Protein AF-A0A5C7LM96-F1 (afdb_monomer)

Sequence (183 aa):
MAFTEHAETLAGKILMQEVAIFDGQKEEYADLAVFLGALRSLYMIHQTHHWQSQGKEFYGDHLLFQRLYEAIVPEIDAVAEKLIGLGGIATTNYFAQVHHMEAFQKAVTGKDQPIIEVSLLAEATLMAMARLILLRLSELNTGAVTFGGLRSLLTPGLENMIQGILDLHESHLYLLGQRLASH

Nearest PDB structures (foldseek):
  8ff9-assembly1_B  TM=7.890E-01  e=2.075E-04  Pseudomonas aeruginosa PAO1
  2c41-assembly1_C  TM=7.392E-01  e=3.409E-03  Thermosynechococcus vestitus BP-1
  2clb-assembly1_A  TM=7.257E-01  e=1.101E-01  Saccharolobus solfataricus P2
  8apy-assembly1_A  TM=2.636E-01  e=2.302E+00  Gallus gallus

Secondary structure (DSSP, 8-state):
-HHHHHHHHHHHHHHHHHHGGGTTTT-TTHHHHHHHHHHHHHHHHHHHHHHH--STTHHHHHHHHHHHHHHHHHHHHHHHHHHHHTT-TGGG-HHHHHHHHHHHHHHH--TT--HHHHHHHHHHHHHHHHHHHHHHHHHHHHS---S-SGGGGTHHHHHHHHHHHHHHHHHHHHHHHHHHHT-

Structure (mmCIF, N/CA/C/O backbone):
data_AF-A0A5C7LM96-F1
#
_entry.id   AF-A0A5C7LM96-F1
#
loop_
_atom_site.group_PDB
_atom_site.id
_atom_site.type_symbol
_atom_site.label_atom_id
_atom_site.label_alt_id
_atom_site.label_comp_id
_atom_site.label_asym_id
_atom_site.label_entity_id
_atom_site.label_seq_id
_atom_site.pdbx_PDB_ins_code
_atom_site.Cartn_x
_atom_site.Cartn_y
_atom_site.Cartn_z
_atom_site.occupancy
_atom_site.B_iso_or_equiv
_atom_site.auth_seq_id
_atom_site.auth_comp_id
_atom_site.auth_asym_id
_atom_site.auth_atom_id
_atom_site.pdbx_PDB_model_num
ATOM 1 N N . MET A 1 1 ? -8.698 16.940 2.794 1.00 59.59 1 MET A N 1
ATOM 2 C CA . MET A 1 1 ? -7.628 17.683 2.101 1.00 59.59 1 MET A CA 1
ATOM 3 C C . MET A 1 1 ? -6.282 17.376 2.751 1.00 59.59 1 MET A C 1
ATOM 5 O O . MET A 1 1 ? -5.546 16.615 2.152 1.00 59.59 1 MET A O 1
ATOM 9 N N . ALA A 1 2 ? -6.040 17.749 4.018 1.00 84.38 2 ALA A N 1
ATOM 10 C CA . ALA A 1 2 ? -4.760 17.474 4.698 1.00 84.38 2 ALA A CA 1
ATOM 11 C C . ALA A 1 2 ? -4.337 15.984 4.777 1.00 84.38 2 ALA A C 1
ATOM 13 O O . ALA A 1 2 ? -3.168 15.675 4.581 1.00 84.38 2 ALA A O 1
ATOM 14 N N . PHE A 1 3 ? -5.265 15.049 5.038 1.00 90.00 3 PHE A N 1
ATOM 15 C CA . PHE A 1 3 ? -4.933 13.613 5.112 1.00 90.00 3 PHE A CA 1
ATOM 16 C C . PHE A 1 3 ? -4.516 13.028 3.753 1.00 90.00 3 PHE A C 1
ATOM 18 O O . PHE A 1 3 ? -3.496 12.355 3.651 1.00 90.00 3 PHE A O 1
ATOM 25 N N . THR A 1 4 ? -5.284 13.316 2.700 1.00 89.75 4 THR A N 1
ATOM 26 C CA . THR A 1 4 ? -4.998 12.835 1.340 1.00 89.75 4 THR A CA 1
ATOM 27 C C . THR A 1 4 ? -3.677 13.398 0.820 1.00 89.75 4 THR A C 1
ATOM 29 O O . THR A 1 4 ? -2.845 12.633 0.349 1.00 89.75 4 THR A O 1
ATOM 32 N N . GLU A 1 5 ? -3.434 14.701 1.002 1.00 94.25 5 GLU A N 1
ATOM 33 C CA . GLU A 1 5 ? -2.160 15.338 0.636 1.00 94.25 5 GLU A CA 1
ATOM 34 C C . GLU A 1 5 ? -0.973 14.717 1.386 1.00 94.25 5 GLU A C 1
ATOM 36 O O . GLU A 1 5 ? 0.109 14.540 0.821 1.00 94.25 5 GLU A O 1
ATOM 41 N N . HIS A 1 6 ? -1.164 14.347 2.658 1.00 95.94 6 HIS A N 1
ATOM 42 C CA . HIS A 1 6 ? -0.136 13.658 3.430 1.00 95.94 6 HIS A CA 1
ATOM 43 C C . HIS A 1 6 ? 0.184 12.277 2.843 1.00 95.94 6 HIS A C 1
ATOM 45 O O . HIS A 1 6 ? 1.355 11.974 2.614 1.00 95.94 6 HIS A O 1
ATOM 51 N N . ALA A 1 7 ? -0.840 11.474 2.541 1.00 97.25 7 ALA A N 1
ATOM 52 C CA . ALA A 1 7 ? -0.666 10.155 1.937 1.00 97.25 7 ALA A CA 1
ATOM 53 C C . ALA A 1 7 ? 0.029 10.229 0.564 1.00 97.25 7 ALA A C 1
ATOM 55 O O . ALA A 1 7 ? 0.944 9.448 0.301 1.00 97.25 7 ALA A O 1
ATOM 56 N N . GLU A 1 8 ? -0.347 11.201 -0.273 1.00 96.88 8 GLU A N 1
ATOM 57 C CA . GLU A 1 8 ? 0.277 11.464 -1.577 1.00 96.88 8 GLU A CA 1
ATOM 58 C C . GLU A 1 8 ? 1.740 11.899 -1.441 1.00 96.88 8 GLU A C 1
ATOM 60 O O . GLU A 1 8 ? 2.612 11.412 -2.165 1.00 96.88 8 GLU A O 1
ATOM 65 N N . THR A 1 9 ? 2.039 12.754 -0.460 1.00 97.62 9 THR A N 1
ATOM 66 C CA . THR A 1 9 ? 3.412 13.180 -0.165 1.00 97.62 9 THR A CA 1
ATOM 67 C C . THR A 1 9 ? 4.283 12.002 0.271 1.00 97.62 9 THR A C 1
ATOM 69 O O . THR A 1 9 ? 5.421 11.869 -0.189 1.00 97.62 9 THR A O 1
ATOM 72 N N . LEU A 1 10 ? 3.765 11.129 1.144 1.00 97.94 10 LEU A N 1
ATOM 73 C CA . LEU A 1 10 ? 4.473 9.917 1.561 1.00 97.94 10 LEU A CA 1
ATOM 74 C C . LEU A 1 10 ? 4.723 8.985 0.374 1.00 97.94 10 LEU A C 1
ATOM 76 O O . LEU A 1 10 ? 5.856 8.548 0.191 1.00 97.94 10 LEU A O 1
ATOM 80 N N . ALA A 1 11 ? 3.708 8.736 -0.455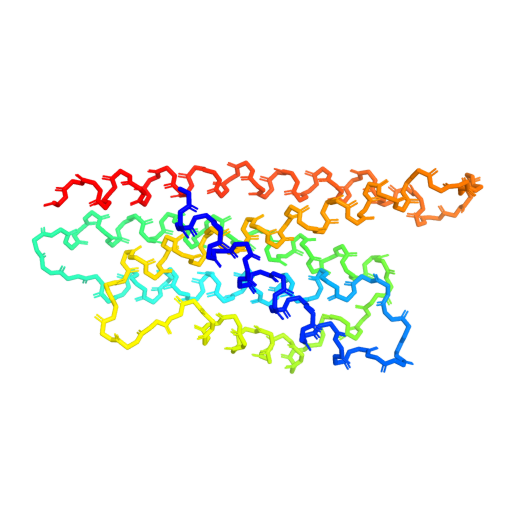 1.00 98.25 11 ALA A N 1
ATOM 81 C CA . ALA A 1 11 ? 3.819 7.884 -1.634 1.00 98.25 11 ALA A CA 1
ATOM 82 C C . ALA A 1 11 ? 4.921 8.363 -2.588 1.00 98.25 11 ALA A C 1
ATOM 84 O O . ALA A 1 11 ? 5.805 7.586 -2.954 1.00 98.25 11 ALA A O 1
ATOM 85 N N . GLY A 1 12 ? 4.917 9.655 -2.934 1.00 97.38 12 GLY A N 1
ATOM 86 C CA . GLY A 1 12 ? 5.945 10.244 -3.791 1.00 97.38 12 GLY A CA 1
ATOM 87 C C . GLY A 1 12 ? 7.345 10.139 -3.184 1.00 97.38 12 GLY A C 1
ATOM 88 O O . GLY A 1 12 ? 8.297 9.785 -3.879 1.00 97.38 12 GLY A O 1
ATOM 89 N N . LYS A 1 13 ? 7.478 10.380 -1.873 1.00 97.50 13 LYS A N 1
ATOM 90 C CA . LYS A 1 13 ? 8.760 10.265 -1.169 1.00 97.50 13 LYS A CA 1
ATOM 91 C C . LYS A 1 13 ? 9.287 8.827 -1.158 1.00 97.50 13 LYS A C 1
ATOM 93 O O . LYS A 1 13 ? 10.464 8.635 -1.451 1.00 97.50 13 LYS A O 1
ATOM 98 N N . ILE A 1 14 ? 8.440 7.846 -0.836 1.00 98.12 14 ILE A N 1
ATOM 99 C CA . ILE A 1 14 ? 8.809 6.423 -0.816 1.00 98.12 14 ILE A CA 1
ATOM 100 C C . ILE A 1 14 ? 9.270 5.998 -2.209 1.00 98.12 14 ILE A C 1
ATOM 102 O O . ILE A 1 14 ? 10.378 5.494 -2.348 1.00 98.12 14 ILE A O 1
ATOM 106 N N . LEU A 1 15 ? 8.468 6.264 -3.247 1.00 96.88 15 LEU A N 1
ATOM 107 C CA . LEU A 1 15 ? 8.822 5.908 -4.622 1.00 96.88 15 LEU A CA 1
ATOM 108 C C . LEU A 1 15 ? 10.149 6.547 -5.044 1.00 96.88 15 LEU A C 1
ATOM 110 O O . LEU A 1 15 ? 11.021 5.849 -5.547 1.00 96.88 15 LEU A O 1
ATOM 114 N N . MET A 1 16 ? 10.342 7.842 -4.787 1.00 94.44 16 MET A N 1
ATOM 115 C CA . MET A 1 16 ? 11.581 8.538 -5.144 1.00 94.44 16 MET A CA 1
ATOM 116 C C . MET A 1 16 ? 12.817 7.936 -4.457 1.00 94.44 16 MET A C 1
ATOM 118 O O . MET A 1 16 ? 13.861 7.801 -5.088 1.00 94.44 16 MET A O 1
ATOM 122 N N . GLN A 1 17 ? 12.720 7.600 -3.168 1.00 94.94 17 GLN A N 1
ATOM 123 C CA . GLN A 1 17 ? 13.850 7.083 -2.391 1.00 94.94 17 GLN A CA 1
ATOM 124 C C . GLN A 1 17 ? 14.171 5.627 -2.733 1.00 94.94 17 GLN A C 1
ATOM 126 O O . GLN A 1 17 ? 15.335 5.272 -2.895 1.00 94.94 17 GLN A O 1
ATOM 131 N N . GLU A 1 18 ? 13.143 4.796 -2.861 1.00 95.31 18 GLU A N 1
ATOM 132 C CA . GLU A 1 18 ? 13.302 3.351 -2.989 1.00 95.31 18 GLU A CA 1
ATOM 133 C C . GLU A 1 18 ? 13.593 2.913 -4.429 1.00 95.31 18 GLU A C 1
ATOM 135 O O . GLU A 1 18 ? 14.325 1.946 -4.635 1.00 95.31 18 GLU A O 1
ATOM 140 N N . VAL A 1 19 ? 13.098 3.646 -5.436 1.00 92.12 19 VAL A N 1
ATOM 141 C CA . VAL A 1 19 ? 13.454 3.395 -6.845 1.00 92.12 19 VAL A CA 1
ATOM 142 C C . VAL A 1 19 ? 14.951 3.606 -7.080 1.00 92.12 19 VAL A C 1
ATOM 144 O O . VAL A 1 19 ? 15.555 2.848 -7.839 1.00 92.12 19 VAL A O 1
ATOM 147 N N . ALA A 1 20 ? 15.569 4.567 -6.384 1.00 90.62 20 ALA A N 1
ATOM 148 C CA . ALA A 1 20 ? 16.988 4.896 -6.536 1.00 90.62 20 ALA A CA 1
ATOM 149 C C . ALA A 1 20 ? 17.937 3.731 -6.182 1.00 90.62 20 ALA A C 1
ATOM 151 O O . ALA A 1 20 ? 19.095 3.715 -6.589 1.00 90.62 20 ALA A O 1
ATOM 152 N N . ILE A 1 21 ? 17.462 2.705 -5.466 1.00 87.75 21 ILE A N 1
ATOM 153 C CA . ILE A 1 21 ? 18.240 1.488 -5.168 1.00 87.75 21 ILE A CA 1
ATOM 154 C C . ILE A 1 21 ? 18.569 0.705 -6.450 1.00 87.75 21 ILE A C 1
ATOM 156 O O . ILE A 1 21 ? 19.582 0.003 -6.523 1.00 87.75 21 ILE A O 1
ATOM 160 N N . PHE A 1 22 ? 17.740 0.855 -7.484 1.00 87.06 22 PHE A N 1
ATOM 161 C CA . PHE A 1 22 ? 17.950 0.255 -8.797 1.00 87.06 22 PHE A CA 1
ATOM 162 C C . PHE A 1 22 ? 18.734 1.166 -9.760 1.00 87.06 22 PHE A C 1
ATOM 164 O O . PHE A 1 22 ? 18.891 0.821 -10.937 1.00 87.06 22 PHE A O 1
ATOM 171 N N . ASP A 1 23 ? 19.267 2.302 -9.293 1.00 85.88 23 ASP A N 1
ATOM 172 C CA . ASP A 1 23 ? 20.048 3.213 -10.130 1.00 85.88 23 ASP A CA 1
ATOM 173 C C . ASP A 1 23 ? 21.241 2.492 -10.775 1.00 85.88 23 ASP A C 1
ATOM 175 O O . ASP A 1 23 ? 21.995 1.747 -10.147 1.00 85.88 23 ASP A O 1
ATOM 179 N N . GLY A 1 24 ? 21.397 2.691 -12.085 1.00 81.19 24 GLY A N 1
ATOM 180 C CA . GLY A 1 24 ? 22.421 2.018 -12.888 1.00 81.19 24 GLY A CA 1
ATOM 181 C C . GLY A 1 24 ? 22.087 0.580 -13.312 1.00 81.19 24 GLY A C 1
ATOM 182 O O . GLY A 1 24 ? 22.784 0.051 -14.177 1.00 81.19 24 GLY A O 1
ATOM 183 N N . GLN A 1 25 ? 21.008 -0.030 -12.801 1.00 80.00 25 GLN A N 1
ATOM 184 C CA . GLN A 1 25 ? 20.584 -1.397 -13.155 1.00 80.00 25 GLN A CA 1
ATOM 185 C C . GLN A 1 25 ? 19.646 -1.453 -14.378 1.00 80.00 25 GLN A C 1
ATOM 187 O O . GLN A 1 25 ? 19.372 -2.530 -14.894 1.00 80.00 25 GLN A O 1
ATOM 192 N N . LYS A 1 26 ? 19.213 -0.291 -14.900 1.00 78.81 26 LYS A N 1
ATOM 193 C CA . LYS A 1 26 ? 18.283 -0.148 -16.045 1.00 78.81 26 LYS A CA 1
ATOM 194 C C . LYS A 1 26 ? 16.934 -0.864 -15.843 1.00 78.81 26 LYS A C 1
ATOM 196 O O . LYS A 1 26 ? 16.318 -1.304 -16.812 1.00 78.81 26 LYS A O 1
ATOM 201 N N . GLU A 1 27 ? 16.467 -0.940 -14.599 1.00 83.56 27 GLU A N 1
ATOM 202 C CA . GLU A 1 27 ? 15.174 -1.531 -14.241 1.00 83.56 27 GLU A CA 1
ATOM 203 C C . GLU A 1 27 ? 14.039 -0.525 -14.477 1.00 83.56 27 GLU A C 1
ATOM 205 O O . GLU A 1 27 ? 13.804 0.387 -13.689 1.00 83.56 27 GLU A O 1
ATOM 210 N N . GLU A 1 28 ? 13.319 -0.676 -15.585 1.00 83.94 28 GLU A N 1
ATOM 211 C CA . GLU A 1 28 ? 12.294 0.289 -16.008 1.00 83.94 28 GLU A CA 1
ATOM 212 C C . GLU A 1 28 ? 11.015 0.279 -15.156 1.00 83.94 28 GLU A C 1
ATOM 214 O O . GLU A 1 28 ? 10.286 1.270 -15.097 1.00 83.94 28 GLU A O 1
ATOM 219 N N . TYR A 1 29 ? 10.743 -0.844 -14.498 1.00 89.50 29 TYR A N 1
ATOM 220 C CA . TYR A 1 29 ? 9.570 -1.051 -13.647 1.00 89.50 29 TYR A CA 1
ATOM 221 C C . TYR A 1 29 ? 9.961 -1.120 -12.164 1.00 89.50 29 TYR A C 1
ATOM 223 O O . TYR A 1 29 ? 9.333 -1.822 -11.373 1.00 89.50 29 TYR A O 1
ATOM 231 N N . ALA A 1 30 ? 11.031 -0.417 -11.784 1.00 92.62 30 ALA A N 1
ATOM 232 C CA . ALA A 1 30 ? 11.503 -0.345 -10.403 1.00 92.62 30 ALA A CA 1
ATOM 233 C C . ALA A 1 30 ? 10.430 0.195 -9.438 1.00 92.62 30 ALA A C 1
ATOM 235 O O . ALA A 1 30 ? 10.340 -0.250 -8.300 1.00 92.62 30 ALA A O 1
ATOM 236 N N . ASP A 1 31 ? 9.560 1.094 -9.894 1.00 94.69 31 ASP A N 1
ATOM 237 C CA . ASP A 1 31 ? 8.422 1.608 -9.125 1.00 94.69 31 ASP A CA 1
ATOM 238 C C . ASP A 1 31 ? 7.416 0.511 -8.732 1.00 94.69 31 ASP A C 1
ATOM 240 O O . ASP A 1 31 ? 6.923 0.498 -7.603 1.00 94.69 31 ASP A O 1
ATOM 244 N N . LEU A 1 32 ? 7.172 -0.463 -9.615 1.00 95.31 32 LEU A N 1
ATOM 245 C CA . LEU A 1 32 ? 6.376 -1.651 -9.297 1.00 95.31 32 LEU A CA 1
ATOM 246 C C . LEU A 1 32 ? 7.069 -2.566 -8.281 1.00 95.31 32 LEU A C 1
ATOM 248 O O . LEU A 1 32 ? 6.384 -3.213 -7.492 1.00 95.31 32 LEU A O 1
ATOM 252 N N . ALA A 1 33 ? 8.404 -2.608 -8.256 1.00 96.06 33 ALA A N 1
ATOM 253 C CA . ALA A 1 33 ? 9.164 -3.349 -7.244 1.00 96.06 33 ALA A CA 1
ATOM 254 C C . ALA A 1 33 ? 8.937 -2.767 -5.839 1.00 96.06 33 ALA A C 1
ATOM 256 O O . ALA A 1 33 ? 8.675 -3.495 -4.878 1.00 96.06 33 ALA A O 1
ATOM 257 N N . VAL A 1 34 ? 8.968 -1.435 -5.741 1.00 97.81 34 VAL A N 1
ATOM 258 C CA . VAL A 1 34 ? 8.665 -0.707 -4.503 1.00 97.81 34 VAL A CA 1
ATOM 259 C C . VAL A 1 34 ? 7.206 -0.926 -4.099 1.00 97.81 34 VAL A C 1
ATOM 261 O O . VAL A 1 34 ? 6.922 -1.226 -2.939 1.00 97.81 34 VAL A O 1
ATOM 264 N N . PHE A 1 35 ? 6.279 -0.848 -5.057 1.00 98.44 35 PHE A N 1
ATOM 265 C CA . PHE A 1 35 ? 4.857 -1.117 -4.831 1.00 98.44 35 PHE A CA 1
ATOM 266 C C . PHE A 1 35 ? 4.593 -2.546 -4.335 1.00 98.44 35 PHE A C 1
ATOM 268 O O . PHE A 1 35 ? 3.808 -2.747 -3.412 1.00 98.44 35 PHE A O 1
ATOM 275 N N . LEU A 1 36 ? 5.304 -3.538 -4.872 1.00 98.31 36 LEU A N 1
ATOM 276 C CA . LEU A 1 36 ? 5.249 -4.920 -4.402 1.00 98.31 36 LEU A CA 1
ATOM 277 C C . LEU A 1 36 ? 5.696 -5.051 -2.934 1.00 98.31 36 LEU A C 1
ATOM 279 O O . LEU A 1 36 ? 5.099 -5.807 -2.163 1.00 98.31 36 LEU A O 1
ATOM 283 N N . GLY A 1 37 ? 6.737 -4.315 -2.535 1.00 98.38 37 GLY A N 1
ATOM 284 C CA . GLY A 1 37 ? 7.156 -4.214 -1.135 1.00 98.38 37 GLY A CA 1
ATOM 285 C C . GLY A 1 37 ? 6.087 -3.568 -0.250 1.00 98.38 37 GLY A C 1
ATOM 286 O O . GLY A 1 37 ? 5.797 -4.073 0.835 1.00 98.38 37 GLY A O 1
ATOM 287 N N . ALA A 1 38 ? 5.443 -2.505 -0.736 1.00 98.75 38 ALA A N 1
ATOM 288 C CA . ALA A 1 38 ? 4.341 -1.841 -0.044 1.00 98.75 38 ALA A CA 1
ATOM 289 C C . ALA A 1 38 ? 3.124 -2.766 0.151 1.00 98.75 38 ALA A C 1
ATOM 291 O O . ALA A 1 38 ? 2.613 -2.846 1.265 1.00 98.75 38 ALA A O 1
ATOM 292 N N . LEU A 1 39 ? 2.718 -3.540 -0.865 1.00 98.69 39 LEU A N 1
ATOM 293 C CA . LEU A 1 39 ? 1.648 -4.546 -0.752 1.00 98.69 39 LEU A CA 1
ATOM 294 C C . LEU A 1 39 ? 1.968 -5.613 0.307 1.00 98.69 39 LEU A C 1
ATOM 296 O O . LEU A 1 39 ? 1.144 -5.901 1.176 1.00 98.69 39 LEU A O 1
ATOM 300 N N . ARG A 1 40 ? 3.190 -6.167 0.289 1.00 98.62 40 ARG A N 1
ATOM 301 C CA . ARG A 1 40 ? 3.639 -7.129 1.316 1.00 98.62 40 ARG A CA 1
ATOM 302 C C . ARG A 1 40 ? 3.617 -6.526 2.715 1.00 98.62 40 ARG A C 1
ATOM 304 O O . ARG A 1 40 ? 3.225 -7.192 3.674 1.00 98.62 40 ARG A O 1
ATOM 311 N N . SER A 1 41 ? 4.034 -5.270 2.834 1.00 98.69 41 SER A N 1
ATOM 312 C CA . SER A 1 41 ? 3.953 -4.545 4.093 1.00 98.69 41 SER A CA 1
ATOM 313 C C . SER A 1 41 ? 2.506 -4.353 4.541 1.00 98.69 41 SER A C 1
ATOM 315 O O . SER A 1 41 ? 2.215 -4.563 5.714 1.00 98.69 41 SER A O 1
ATOM 317 N N . LEU A 1 42 ? 1.602 -3.968 3.642 1.00 98.75 42 LEU A N 1
ATOM 318 C CA . LEU A 1 42 ? 0.199 -3.727 3.964 1.00 98.75 42 LEU A CA 1
ATOM 319 C C . LEU A 1 42 ? -0.488 -5.002 4.473 1.00 98.75 42 LEU A C 1
ATOM 321 O O . LEU A 1 42 ? -1.135 -4.971 5.521 1.00 98.75 42 LEU A O 1
ATOM 325 N N . TYR A 1 43 ? -0.238 -6.139 3.814 1.00 98.81 43 TYR A N 1
ATOM 326 C CA . TYR A 1 43 ? -0.627 -7.461 4.314 1.00 98.81 43 TYR A CA 1
ATOM 327 C C . TYR A 1 43 ? -0.141 -7.681 5.755 1.00 98.81 43 TYR A C 1
ATOM 329 O O . TYR A 1 43 ? -0.931 -8.018 6.639 1.00 98.81 43 TYR A O 1
ATOM 337 N N . MET A 1 44 ? 1.151 -7.44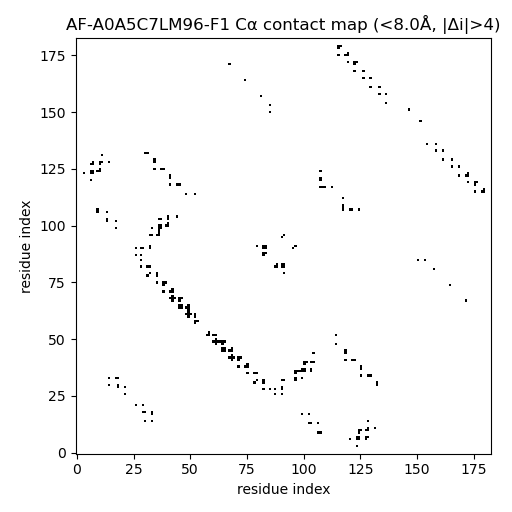7 6.015 1.00 98.62 44 MET A N 1
ATOM 338 C CA . MET A 1 44 ? 1.745 -7.659 7.338 1.00 98.62 44 MET A CA 1
ATOM 339 C C . MET A 1 44 ? 1.150 -6.719 8.397 1.00 98.62 44 MET A C 1
ATOM 341 O O . MET A 1 44 ? 0.897 -7.155 9.521 1.00 98.62 44 MET A O 1
ATOM 345 N N . ILE A 1 45 ? 0.899 -5.454 8.048 1.00 98.69 45 ILE A N 1
ATOM 346 C CA . ILE A 1 45 ? 0.273 -4.456 8.925 1.00 98.69 45 ILE A CA 1
ATOM 347 C C . ILE A 1 45 ? -1.123 -4.928 9.334 1.00 98.69 45 ILE A C 1
ATOM 349 O O . ILE A 1 45 ? -1.407 -5.036 10.526 1.00 98.69 45 ILE A O 1
ATOM 353 N N . HIS A 1 46 ? -1.983 -5.270 8.372 1.00 98.75 46 HIS A N 1
ATOM 354 C CA . HIS A 1 46 ? -3.344 -5.713 8.669 1.00 98.75 46 HIS A CA 1
ATOM 355 C C . HIS A 1 46 ? -3.370 -7.040 9.429 1.00 98.75 46 HIS A C 1
ATOM 357 O O . HIS A 1 46 ? -4.095 -7.158 10.413 1.00 98.75 46 HIS A O 1
ATOM 363 N N . GLN A 1 47 ? -2.532 -8.014 9.067 1.00 98.81 47 GLN A N 1
ATOM 364 C CA . GLN A 1 47 ? -2.417 -9.260 9.828 1.00 98.81 47 GLN A CA 1
ATOM 365 C C . GLN A 1 47 ? -1.975 -9.007 11.278 1.00 98.81 47 GLN A C 1
ATOM 367 O O . GLN A 1 47 ? -2.508 -9.601 12.216 1.00 98.81 47 GLN A O 1
ATOM 372 N N . THR A 1 48 ? -1.043 -8.080 11.480 1.00 98.31 48 THR A N 1
ATOM 373 C CA . THR A 1 48 ? -0.591 -7.711 12.823 1.00 98.31 48 THR A CA 1
ATOM 374 C C . THR A 1 48 ? -1.698 -7.013 13.611 1.00 98.31 48 THR A C 1
ATOM 376 O O . THR A 1 48 ? -1.917 -7.332 14.777 1.00 98.31 48 THR A O 1
ATOM 379 N N . HIS A 1 49 ? -2.454 -6.112 12.986 1.00 98.25 49 HIS A N 1
ATOM 380 C CA . HIS A 1 49 ? -3.585 -5.441 13.629 1.00 98.25 49 HIS A CA 1
ATOM 381 C C . HIS A 1 49 ? -4.748 -6.388 13.935 1.00 98.25 49 HIS A C 1
ATOM 383 O O . HIS A 1 49 ? -5.408 -6.230 14.959 1.00 98.25 49 HIS A O 1
ATOM 389 N N . HIS A 1 50 ? -4.954 -7.420 13.118 1.00 98.56 50 HIS A N 1
ATOM 390 C CA . HIS A 1 50 ? -5.863 -8.518 13.433 1.00 98.56 50 HIS A CA 1
ATOM 391 C C . HIS A 1 50 ? -5.478 -9.184 14.765 1.00 98.56 50 HIS A C 1
ATOM 393 O O . HIS A 1 50 ? -6.335 -9.346 15.638 1.00 98.56 50 HIS A O 1
ATOM 399 N N . TRP A 1 51 ? -4.191 -9.480 14.980 1.00 98.56 51 TRP A N 1
ATOM 400 C CA . TRP A 1 51 ? -3.705 -10.040 16.248 1.00 98.56 51 TRP A CA 1
ATOM 401 C C . TRP A 1 51 ? -3.738 -9.051 17.419 1.00 98.56 51 TRP A C 1
ATOM 403 O O . TRP A 1 51 ? -3.964 -9.462 18.553 1.00 98.56 51 TRP A O 1
ATOM 413 N N . GLN A 1 52 ? -3.485 -7.768 17.161 1.00 97.12 52 GLN A N 1
ATOM 414 C CA . GLN A 1 52 ? -3.344 -6.734 18.195 1.00 97.12 52 GLN A CA 1
ATOM 415 C C . GLN A 1 52 ? -4.650 -6.006 18.539 1.00 97.12 52 GLN A C 1
ATOM 417 O O . GLN A 1 52 ? -4.678 -5.210 19.481 1.00 97.12 52 GLN A O 1
ATOM 422 N N . SER A 1 53 ? -5.725 -6.254 17.789 1.00 96.38 53 SER A N 1
ATOM 423 C CA . SER A 1 53 ? -7.058 -5.742 18.101 1.00 96.38 53 SER A CA 1
ATOM 424 C C . SER A 1 53 ? -7.464 -6.116 19.534 1.00 96.38 53 SER A C 1
ATOM 426 O O . SER A 1 53 ? -7.199 -7.216 20.018 1.00 96.38 53 SER A O 1
ATOM 428 N N . GLN A 1 54 ? -8.080 -5.174 20.249 1.00 94.44 54 GLN A N 1
ATOM 429 C CA . GLN A 1 54 ? -8.428 -5.325 21.664 1.00 94.44 54 GLN A CA 1
ATOM 430 C C . GLN A 1 54 ? -9.530 -4.337 22.073 1.00 94.44 54 GLN A C 1
ATOM 432 O O . GLN A 1 54 ? -9.894 -3.434 21.323 1.00 94.44 54 GLN A O 1
ATOM 437 N N . GLY A 1 55 ? -10.042 -4.474 23.298 1.00 93.81 55 GLY A N 1
ATOM 438 C CA . GLY A 1 55 ? -11.067 -3.581 23.844 1.00 93.81 55 GLY A CA 1
ATOM 439 C C . GLY A 1 55 ? -12.488 -3.937 23.396 1.00 93.81 55 GLY A C 1
ATOM 440 O O . GLY A 1 55 ? -12.761 -5.068 23.001 1.00 93.81 55 GLY A O 1
ATOM 441 N N . LYS A 1 56 ? -13.413 -2.973 23.505 1.00 93.75 56 LYS A N 1
ATOM 442 C CA . LYS A 1 56 ? -14.854 -3.190 23.253 1.00 93.75 56 LYS A CA 1
ATOM 443 C C . LYS A 1 56 ? -15.161 -3.594 21.810 1.00 93.75 56 LYS A C 1
ATOM 445 O O . LYS A 1 56 ? -16.053 -4.403 21.587 1.00 93.75 56 LYS A O 1
ATOM 450 N N . GLU A 1 57 ? -14.370 -3.088 20.871 1.00 93.06 57 GLU A N 1
ATOM 451 C CA . GLU A 1 57 ? -14.556 -3.303 19.434 1.00 93.06 57 GLU A CA 1
ATOM 452 C C . GLU A 1 57 ? -13.734 -4.483 18.891 1.00 93.06 57 GLU A C 1
ATOM 454 O O . GLU A 1 57 ? -13.732 -4.726 17.686 1.00 93.06 57 GLU A O 1
ATOM 459 N N . PHE A 1 58 ? -13.062 -5.239 19.775 1.00 95.50 58 PHE A N 1
ATOM 460 C CA . PHE A 1 58 ? -12.129 -6.316 19.426 1.00 95.50 58 PHE A CA 1
ATOM 461 C C . PHE A 1 58 ? -12.649 -7.220 18.310 1.00 95.50 58 PHE A C 1
ATOM 463 O O . PHE A 1 58 ? -11.981 -7.376 17.300 1.00 95.50 58 PHE A O 1
ATOM 470 N N . TYR A 1 59 ? -13.833 -7.812 18.476 1.00 97.56 59 TYR A N 1
ATOM 471 C CA . TYR A 1 59 ? -14.314 -8.826 17.538 1.00 97.56 59 TYR A CA 1
ATOM 472 C C . TYR A 1 59 ? -14.557 -8.251 16.135 1.00 97.56 59 TYR A C 1
ATOM 474 O O . TYR A 1 59 ? -14.211 -8.884 15.139 1.00 97.56 59 TYR A O 1
ATOM 482 N N . GLY A 1 60 ? -15.111 -7.037 16.059 1.00 97.44 60 GLY A N 1
ATOM 483 C CA . GLY A 1 60 ? -15.326 -6.345 14.791 1.00 97.44 60 GLY A CA 1
ATOM 484 C C . GLY A 1 60 ? -14.007 -5.985 14.113 1.00 97.44 60 GLY A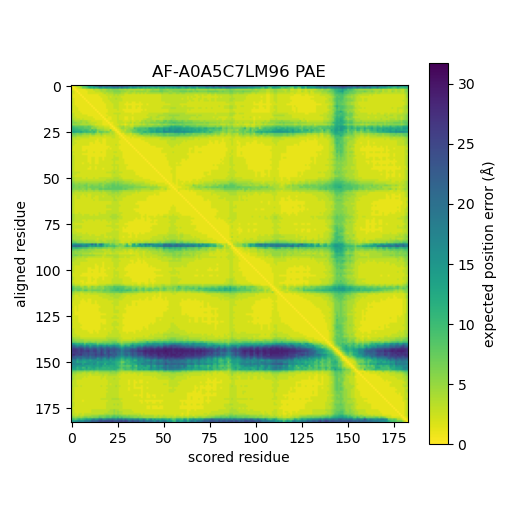 C 1
ATOM 485 O O . GLY A 1 60 ? -13.832 -6.281 12.934 1.00 97.44 60 GLY A O 1
ATOM 486 N N . ASP A 1 61 ? -13.060 -5.425 14.868 1.00 98.00 61 ASP A N 1
ATOM 487 C CA . ASP A 1 61 ? -11.738 -5.046 14.357 1.00 98.00 61 ASP A CA 1
ATOM 488 C C . ASP A 1 61 ? -10.917 -6.265 13.927 1.00 98.00 61 ASP A C 1
ATOM 490 O O . ASP A 1 61 ? -10.307 -6.264 12.860 1.00 98.00 61 ASP A O 1
ATOM 494 N N . HIS A 1 62 ? -10.960 -7.340 14.711 1.00 98.50 62 HIS A N 1
ATOM 495 C CA . HIS A 1 62 ? -10.301 -8.605 14.413 1.00 98.50 62 HIS A CA 1
ATOM 496 C C . HIS A 1 62 ? -10.758 -9.167 13.061 1.00 98.50 62 HIS A C 1
ATOM 498 O O . HIS A 1 62 ? -9.925 -9.509 12.220 1.00 98.50 62 HIS A O 1
ATOM 504 N N . LEU A 1 63 ? -12.072 -9.218 12.819 1.00 98.69 63 LEU A N 1
ATOM 505 C CA . LEU A 1 63 ? -12.626 -9.702 11.552 1.00 98.69 63 LEU A CA 1
ATOM 506 C C . LEU A 1 63 ? -12.426 -8.718 10.398 1.00 98.69 63 LEU A C 1
ATOM 508 O O . LEU A 1 63 ? -12.194 -9.147 9.268 1.00 98.69 63 LEU A O 1
ATOM 512 N N . LEU A 1 64 ? -12.499 -7.411 10.668 1.00 98.62 64 LEU A N 1
ATOM 513 C CA . LEU A 1 64 ? -12.212 -6.384 9.673 1.00 98.62 64 LEU A CA 1
ATOM 514 C C . LEU A 1 64 ? -10.795 -6.570 9.136 1.00 98.62 64 LEU A C 1
ATOM 516 O O . LEU A 1 64 ? -10.630 -6.789 7.942 1.00 98.62 64 LEU A O 1
ATOM 520 N N . PHE A 1 65 ? -9.786 -6.561 10.006 1.00 98.81 65 PHE A N 1
ATOM 521 C CA . PHE A 1 65 ? -8.398 -6.702 9.579 1.00 98.81 65 PHE A CA 1
ATOM 522 C C . PHE A 1 65 ? -8.116 -8.050 8.907 1.00 98.81 65 PHE A C 1
ATOM 524 O O . PHE A 1 65 ? -7.323 -8.081 7.968 1.00 98.81 65 PHE A O 1
ATOM 531 N N . GLN A 1 66 ? -8.799 -9.130 9.318 1.00 98.81 66 GLN A N 1
ATOM 532 C CA . GLN A 1 66 ? -8.735 -10.414 8.613 1.00 98.81 66 GLN A CA 1
ATOM 533 C C . GLN A 1 66 ? -9.176 -10.292 7.159 1.00 98.81 66 GLN A C 1
ATOM 535 O O . GLN A 1 66 ? -8.432 -10.662 6.252 1.00 98.81 66 GLN A O 1
ATOM 540 N N . ARG A 1 67 ? -10.358 -9.711 6.943 1.00 98.69 67 ARG A N 1
ATOM 541 C CA . ARG A 1 67 ? -10.892 -9.484 5.602 1.00 98.69 67 ARG A CA 1
ATOM 542 C C . ARG A 1 67 ? -9.926 -8.674 4.734 1.00 98.69 67 ARG A C 1
ATOM 544 O O . ARG A 1 67 ? -9.782 -8.996 3.561 1.00 98.69 67 ARG A O 1
ATOM 551 N N . LEU A 1 68 ? -9.289 -7.642 5.295 1.00 98.69 68 LEU A N 1
ATOM 552 C CA . LEU A 1 68 ? -8.361 -6.792 4.543 1.00 98.69 68 LEU A CA 1
ATOM 553 C C . LEU A 1 68 ? -7.095 -7.557 4.132 1.00 98.69 68 LEU A C 1
ATOM 555 O O . LEU A 1 68 ? -6.736 -7.544 2.959 1.00 98.69 68 LEU A O 1
ATOM 559 N N . TYR A 1 69 ? -6.419 -8.248 5.063 1.00 98.75 69 TYR A N 1
ATOM 560 C CA . TYR A 1 69 ? -5.149 -8.904 4.723 1.00 98.75 69 TYR A CA 1
ATOM 561 C C . TYR A 1 69 ? -5.339 -10.104 3.790 1.00 98.75 69 TYR A C 1
ATOM 563 O O . TYR A 1 69 ? -4.495 -10.336 2.926 1.00 98.75 69 TYR A O 1
ATOM 571 N N . GLU A 1 70 ? -6.425 -10.871 3.935 1.00 98.69 70 GLU A N 1
ATOM 572 C CA . GLU A 1 70 ? -6.687 -12.033 3.074 1.00 98.69 70 GLU A CA 1
ATOM 573 C C . GLU A 1 70 ? -6.911 -11.617 1.614 1.00 98.69 70 GLU A C 1
ATOM 575 O O . GLU A 1 70 ? -6.501 -12.334 0.701 1.00 98.69 70 GLU A O 1
ATOM 580 N N . ALA A 1 71 ? -7.502 -10.439 1.390 1.00 98.31 71 ALA A N 1
ATOM 581 C CA . ALA A 1 71 ? -7.789 -9.924 0.056 1.00 98.31 71 ALA A CA 1
ATOM 582 C C . ALA A 1 71 ? -6.534 -9.452 -0.710 1.00 98.31 71 ALA A C 1
ATOM 584 O O . ALA A 1 71 ? -6.539 -9.487 -1.936 1.00 98.31 71 ALA A O 1
ATOM 585 N N . ILE A 1 72 ? -5.451 -9.089 -0.009 1.00 97.50 72 ILE A N 1
ATOM 586 C CA . ILE A 1 72 ? -4.199 -8.574 -0.604 1.00 97.50 72 ILE A CA 1
ATOM 587 C C . ILE A 1 72 ? -3.306 -9.700 -1.158 1.00 97.50 72 ILE A C 1
ATOM 589 O O . ILE A 1 72 ? -2.486 -9.487 -2.054 1.00 97.50 72 ILE A O 1
ATOM 593 N N . VAL A 1 73 ? -3.432 -10.927 -0.639 1.00 97.06 73 VAL A N 1
ATOM 594 C CA . VAL A 1 73 ? -2.535 -12.047 -0.992 1.00 97.06 73 VAL A CA 1
ATOM 595 C C . VAL A 1 73 ? -2.463 -12.311 -2.508 1.00 97.06 73 VAL A C 1
ATOM 597 O O . VAL A 1 73 ? -1.345 -12.435 -3.016 1.00 97.06 73 VAL A O 1
ATOM 600 N N . PRO A 1 74 ? -3.583 -12.359 -3.260 1.00 98.25 74 PRO A N 1
ATOM 601 C CA . PRO A 1 74 ? -3.540 -12.550 -4.711 1.00 98.25 74 PRO A CA 1
ATOM 602 C C . PRO A 1 74 ? -2.848 -11.406 -5.469 1.00 98.25 74 PRO A C 1
ATOM 604 O O . PRO A 1 74 ? -2.247 -11.634 -6.516 1.00 98.25 74 PRO A O 1
ATOM 607 N N . GLU A 1 75 ? -2.904 -10.177 -4.953 1.00 98.31 75 GLU A N 1
ATOM 608 C CA . GLU A 1 75 ? -2.322 -8.996 -5.602 1.00 98.31 75 GLU A CA 1
ATOM 609 C C . GLU A 1 75 ? -0.795 -8.999 -5.516 1.00 98.31 75 GLU A C 1
ATOM 611 O O . GLU A 1 75 ? -0.115 -8.642 -6.480 1.00 98.31 75 GLU A O 1
ATOM 616 N N . ILE A 1 76 ? -0.250 -9.458 -4.381 1.00 98.25 76 ILE A N 1
ATOM 617 C CA . ILE A 1 76 ? 1.196 -9.634 -4.187 1.00 98.25 76 ILE A CA 1
ATOM 618 C C . ILE A 1 76 ? 1.765 -10.560 -5.268 1.00 98.25 76 ILE A C 1
ATOM 620 O O . ILE A 1 76 ? 2.815 -10.264 -5.844 1.00 98.25 76 ILE A O 1
ATOM 624 N N . ASP A 1 77 ? 1.084 -11.673 -5.540 1.00 97.56 77 ASP A N 1
ATOM 625 C CA . ASP A 1 77 ? 1.512 -12.640 -6.551 1.00 97.56 77 ASP A CA 1
ATOM 626 C C . ASP A 1 77 ? 1.371 -12.067 -7.967 1.00 97.56 77 ASP A C 1
ATOM 628 O O . ASP A 1 77 ? 2.341 -12.042 -8.725 1.00 97.56 77 ASP A O 1
ATOM 632 N N . ALA A 1 78 ? 0.214 -11.474 -8.284 1.00 96.31 78 ALA A N 1
ATOM 633 C CA . ALA A 1 78 ? -0.043 -10.870 -9.589 1.00 96.31 78 ALA A CA 1
ATOM 634 C C . ALA A 1 78 ? 1.002 -9.801 -9.967 1.00 96.31 78 ALA A C 1
ATOM 636 O O . ALA A 1 78 ? 1.523 -9.804 -11.088 1.00 96.31 78 ALA A O 1
ATOM 637 N N . VAL A 1 79 ? 1.361 -8.910 -9.035 1.00 96.06 79 VAL A N 1
ATOM 638 C CA . VAL A 1 79 ? 2.394 -7.886 -9.267 1.00 96.06 79 VAL A CA 1
ATOM 639 C C . VAL A 1 79 ? 3.774 -8.525 -9.454 1.00 96.06 79 VAL A C 1
ATOM 641 O O . VAL A 1 79 ? 4.517 -8.120 -10.352 1.00 96.06 79 VAL A O 1
ATOM 644 N N . ALA A 1 80 ? 4.124 -9.534 -8.650 1.00 95.44 80 ALA A N 1
ATOM 645 C CA . ALA A 1 80 ? 5.408 -10.222 -8.760 1.00 95.44 80 ALA A CA 1
ATOM 646 C C . ALA A 1 80 ? 5.562 -10.956 -10.104 1.00 95.44 80 ALA A C 1
ATOM 648 O O . ALA A 1 80 ? 6.587 -10.800 -10.772 1.00 95.44 80 ALA A O 1
ATOM 649 N N . GLU A 1 81 ? 4.545 -11.697 -10.546 1.00 93.50 81 GLU A N 1
ATOM 650 C CA . GLU A 1 81 ? 4.571 -12.391 -11.837 1.00 93.50 81 GLU A CA 1
ATOM 651 C C . GLU A 1 81 ? 4.667 -11.412 -13.014 1.00 93.50 81 GLU A C 1
ATOM 653 O O . GLU A 1 81 ? 5.403 -11.662 -13.973 1.00 93.50 81 GLU A O 1
ATOM 658 N N . LYS A 1 82 ? 3.982 -10.259 -12.943 1.00 90.81 82 LYS A N 1
ATOM 659 C CA . LYS A 1 82 ? 4.118 -9.206 -13.962 1.00 90.81 82 LYS A CA 1
ATOM 660 C C . LYS A 1 82 ? 5.522 -8.617 -14.001 1.00 90.81 82 LYS A C 1
ATOM 662 O O . LYS A 1 82 ? 6.051 -8.443 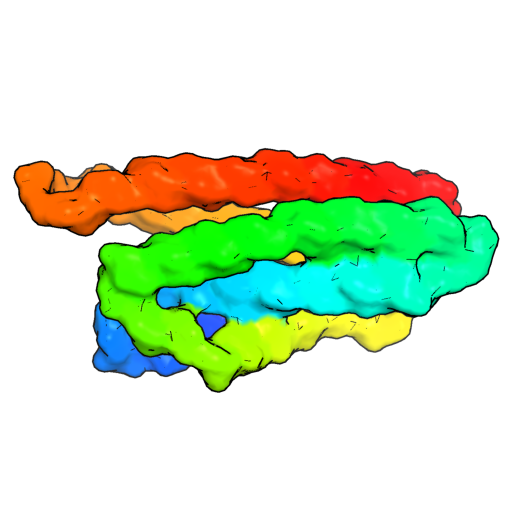-15.096 1.00 90.81 82 LYS A O 1
ATOM 667 N N . LEU A 1 83 ? 6.137 -8.347 -12.850 1.00 90.00 83 LEU A N 1
ATOM 668 C CA . LEU A 1 83 ? 7.521 -7.867 -12.775 1.00 90.00 83 LEU A CA 1
ATOM 669 C C . LEU A 1 83 ? 8.508 -8.851 -13.418 1.00 90.00 83 LEU A C 1
ATOM 671 O O . LEU A 1 83 ? 9.332 -8.441 -14.238 1.00 90.00 83 LEU A O 1
ATOM 675 N N . ILE A 1 84 ? 8.3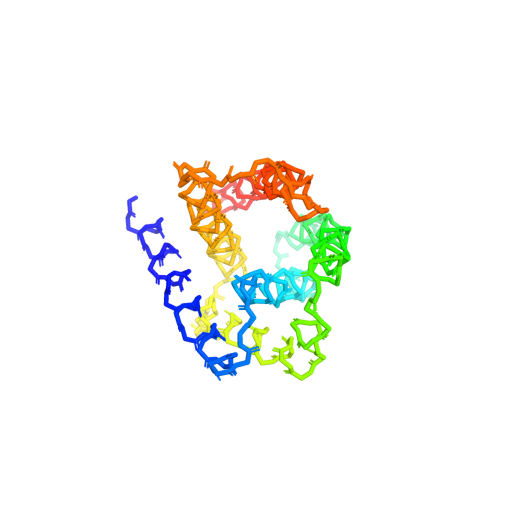71 -10.150 -13.124 1.00 89.19 84 ILE A N 1
ATOM 676 C CA . ILE A 1 84 ? 9.168 -11.202 -13.772 1.00 89.19 84 ILE A CA 1
ATOM 677 C C . ILE A 1 84 ? 8.913 -11.231 -15.282 1.00 89.19 84 ILE A C 1
ATOM 679 O O . ILE A 1 84 ? 9.861 -11.249 -16.067 1.00 89.19 84 ILE A O 1
ATOM 683 N N . GLY A 1 85 ? 7.646 -11.194 -15.705 1.00 84.31 85 GLY A N 1
ATOM 684 C CA . GLY A 1 85 ? 7.263 -11.202 -17.119 1.00 84.31 85 GLY A CA 1
ATOM 685 C C . GLY A 1 85 ? 7.775 -9.992 -17.910 1.00 84.31 85 GLY A C 1
ATOM 686 O O . GLY A 1 85 ? 8.005 -10.100 -19.114 1.00 84.31 85 GLY A O 1
ATOM 687 N N . LEU A 1 86 ? 7.999 -8.858 -17.240 1.00 82.25 86 LEU A N 1
ATOM 688 C CA . LEU A 1 86 ? 8.588 -7.642 -17.811 1.00 82.25 86 LEU A CA 1
ATOM 689 C C . LEU A 1 86 ? 10.129 -7.655 -17.826 1.00 82.25 86 LEU A C 1
ATOM 691 O O . LEU A 1 86 ? 10.734 -6.740 -18.384 1.00 82.25 86 LEU A O 1
ATOM 695 N N . GLY A 1 87 ? 10.760 -8.702 -17.283 1.00 70.06 87 GLY A N 1
ATOM 696 C CA . GLY A 1 87 ? 12.204 -8.943 -17.358 1.00 70.06 87 GLY A CA 1
ATOM 697 C C . GLY A 1 87 ? 13.001 -8.591 -16.098 1.00 70.06 87 GLY A C 1
ATOM 698 O O . GLY A 1 87 ? 14.219 -8.753 -16.105 1.00 70.06 87 GLY A O 1
ATOM 699 N N . GLY A 1 88 ? 12.347 -8.156 -15.017 1.00 70.62 88 GLY A N 1
ATOM 700 C CA . GLY A 1 88 ? 13.010 -7.743 -13.778 1.00 70.62 88 GLY A CA 1
ATOM 701 C C . GLY A 1 88 ? 13.163 -8.886 -12.773 1.00 70.62 88 GLY A C 1
ATOM 702 O O . GLY A 1 88 ? 12.419 -8.971 -11.806 1.00 70.62 88 GLY A O 1
ATOM 703 N N . ILE A 1 89 ? 14.141 -9.783 -12.939 1.00 81.31 89 ILE A N 1
ATOM 704 C CA . ILE A 1 89 ? 14.422 -10.785 -11.882 1.00 81.31 89 ILE A CA 1
ATOM 705 C C . ILE A 1 89 ? 14.973 -10.093 -10.623 1.00 81.31 89 ILE A C 1
ATOM 707 O O . ILE A 1 89 ? 14.664 -10.486 -9.495 1.00 81.31 89 ILE A O 1
ATOM 711 N N . ALA A 1 90 ? 15.776 -9.039 -10.805 1.00 84.81 90 ALA A N 1
ATOM 712 C CA . ALA A 1 90 ? 16.333 -8.267 -9.699 1.00 84.81 90 ALA A CA 1
ATOM 713 C C . ALA A 1 90 ? 15.248 -7.511 -8.911 1.00 84.81 90 ALA A C 1
ATOM 715 O O . ALA A 1 90 ? 15.367 -7.375 -7.694 1.00 84.81 90 ALA A O 1
ATOM 716 N N . THR A 1 91 ? 14.161 -7.091 -9.567 1.00 87.94 91 THR A N 1
ATOM 717 C CA . THR A 1 91 ? 13.062 -6.340 -8.934 1.00 87.94 91 THR A CA 1
ATOM 718 C C . THR A 1 91 ? 12.198 -7.196 -8.009 1.00 87.94 91 THR A C 1
ATOM 720 O O . THR A 1 91 ? 11.507 -6.668 -7.142 1.00 87.94 91 THR A O 1
ATOM 723 N N . THR A 1 92 ? 12.284 -8.525 -8.108 1.00 91.38 92 THR A N 1
ATOM 724 C CA . THR A 1 92 ? 11.646 -9.449 -7.161 1.00 91.38 92 THR A CA 1
ATOM 725 C C . THR A 1 92 ? 12.622 -10.039 -6.141 1.00 91.38 92 THR A C 1
ATOM 727 O O . THR A 1 92 ? 12.274 -10.993 -5.445 1.00 91.38 92 THR A O 1
ATOM 730 N N . ASN A 1 93 ? 13.845 -9.512 -6.030 1.00 91.56 93 ASN A N 1
ATOM 731 C CA . ASN A 1 93 ? 14.814 -9.985 -5.046 1.00 91.56 93 ASN A CA 1
ATOM 732 C C . ASN A 1 93 ? 14.286 -9.814 -3.609 1.00 91.56 93 ASN A C 1
ATOM 734 O O . ASN A 1 93 ? 13.791 -8.753 -3.234 1.00 91.56 93 ASN A O 1
ATOM 738 N N . TYR A 1 94 ? 14.436 -10.844 -2.777 1.00 93.56 94 TYR A N 1
ATOM 739 C CA . TYR A 1 94 ? 13.886 -10.848 -1.421 1.00 93.56 94 TYR A CA 1
ATOM 740 C C . TYR A 1 94 ? 14.526 -9.803 -0.487 1.00 93.56 94 TYR A C 1
ATOM 742 O O . TYR A 1 94 ? 13.830 -9.275 0.375 1.00 93.56 94 TYR A O 1
ATOM 750 N N . PHE A 1 95 ? 15.808 -9.448 -0.652 1.00 95.19 95 PHE A N 1
ATOM 751 C CA . PHE A 1 95 ? 16.426 -8.374 0.137 1.00 95.19 95 PHE A CA 1
ATOM 752 C C . PHE A 1 95 ? 15.885 -7.001 -0.258 1.00 95.19 95 PHE A C 1
ATOM 754 O O . PHE A 1 95 ? 15.580 -6.200 0.622 1.00 95.19 95 PHE A O 1
ATOM 761 N N . ALA A 1 96 ? 15.721 -6.750 -1.561 1.00 92.56 96 ALA A N 1
ATOM 762 C CA . ALA A 1 96 ? 15.096 -5.520 -2.042 1.00 92.56 96 ALA A CA 1
ATOM 763 C C . ALA A 1 96 ? 13.658 -5.402 -1.513 1.00 92.56 96 ALA A C 1
ATOM 765 O O . ALA A 1 96 ? 13.277 -4.370 -0.972 1.00 92.56 96 ALA A O 1
ATOM 766 N N . GLN A 1 97 ? 12.888 -6.494 -1.550 1.00 96.12 97 GLN A N 1
ATOM 767 C CA . GLN A 1 97 ? 11.533 -6.503 -0.999 1.00 96.12 97 GLN A CA 1
ATOM 768 C C . GLN A 1 97 ? 11.492 -6.199 0.501 1.00 96.12 97 GLN A C 1
ATOM 770 O O . GLN A 1 97 ? 10.681 -5.379 0.917 1.00 96.12 97 GLN A O 1
ATOM 775 N N . VAL A 1 98 ? 12.358 -6.818 1.313 1.00 97.69 98 VAL A N 1
ATOM 776 C CA . VAL A 1 98 ? 12.429 -6.529 2.757 1.00 97.69 98 VAL A CA 1
ATOM 777 C C . VAL A 1 98 ? 12.780 -5.061 3.008 1.00 97.69 98 VAL A C 1
ATOM 779 O O . VAL A 1 98 ? 12.180 -4.438 3.882 1.00 97.69 98 VAL A O 1
ATOM 782 N N . HIS A 1 99 ? 13.693 -4.491 2.219 1.00 97.00 99 HIS A N 1
ATOM 783 C CA . HIS A 1 99 ? 14.045 -3.075 2.308 1.00 97.00 99 HIS A CA 1
ATOM 784 C C . HIS A 1 99 ? 12.840 -2.169 2.009 1.00 97.00 99 HIS A C 1
ATOM 786 O O . HIS A 1 99 ? 12.499 -1.302 2.813 1.00 97.00 99 HIS A O 1
ATOM 792 N N . HIS A 1 100 ? 12.137 -2.421 0.902 1.00 97.88 100 HIS A N 1
ATOM 793 C CA . HIS A 1 100 ? 10.941 -1.663 0.526 1.00 97.88 100 HIS A CA 1
ATOM 794 C C . HIS A 1 100 ? 9.815 -1.799 1.562 1.00 97.88 100 HIS A C 1
ATOM 796 O O . HIS A 1 100 ? 9.136 -0.818 1.870 1.00 97.88 100 HIS A O 1
ATOM 802 N N . MET A 1 101 ? 9.632 -2.996 2.135 1.00 98.56 101 MET A N 1
ATOM 803 C CA . MET A 1 101 ? 8.685 -3.223 3.229 1.00 98.56 101 MET A CA 1
ATOM 804 C C . MET A 1 101 ? 9.032 -2.353 4.439 1.00 98.56 101 MET A C 1
ATOM 806 O O . MET A 1 101 ? 8.168 -1.644 4.947 1.00 98.56 101 MET A O 1
ATOM 810 N N . GLU A 1 102 ? 10.291 -2.365 4.883 1.00 98.31 102 GLU A N 1
ATOM 811 C CA . GLU A 1 102 ? 10.733 -1.569 6.030 1.00 98.31 102 GLU A CA 1
ATOM 812 C C . GLU A 1 102 ? 10.535 -0.063 5.788 1.00 98.31 102 GLU A C 1
ATOM 814 O O . GLU A 1 102 ? 10.034 0.647 6.666 1.00 98.31 102 GLU A O 1
ATOM 819 N N . ALA A 1 103 ? 10.890 0.427 4.596 1.00 98.31 103 ALA A N 1
ATOM 820 C CA . ALA A 1 103 ? 10.714 1.826 4.216 1.00 98.31 103 ALA A CA 1
ATOM 821 C C . ALA A 1 103 ? 9.239 2.251 4.272 1.00 98.31 103 ALA A C 1
ATOM 823 O O . ALA A 1 103 ? 8.914 3.286 4.862 1.00 98.31 103 ALA A O 1
ATOM 824 N N . PHE A 1 104 ? 8.339 1.428 3.727 1.00 98.69 104 PHE A N 1
ATOM 825 C CA . PHE A 1 104 ? 6.903 1.688 3.764 1.00 98.69 104 PHE A CA 1
ATOM 826 C C . PHE A 1 104 ? 6.359 1.681 5.200 1.00 98.69 104 PHE A C 1
ATOM 828 O O . PHE A 1 104 ? 5.703 2.639 5.604 1.00 98.69 104 PHE A O 1
ATOM 835 N N . GLN A 1 105 ? 6.687 0.663 6.007 1.00 98.19 105 GLN A N 1
ATOM 836 C CA . GLN A 1 105 ? 6.240 0.555 7.406 1.00 98.19 105 GLN A CA 1
ATOM 837 C C . GLN A 1 105 ? 6.644 1.775 8.231 1.00 98.19 105 GLN A C 1
ATOM 839 O O . GLN A 1 105 ? 5.814 2.337 8.947 1.00 98.19 105 GLN A O 1
ATOM 844 N N . LYS A 1 106 ? 7.901 2.217 8.101 1.00 97.31 106 LYS A N 1
ATOM 845 C CA . LYS A 1 106 ? 8.412 3.416 8.783 1.00 97.31 106 LYS A CA 1
ATOM 846 C C . LYS A 1 106 ? 7.698 4.690 8.345 1.00 97.31 106 LYS A C 1
ATOM 848 O O . LYS A 1 106 ? 7.565 5.605 9.150 1.00 97.31 106 LYS A O 1
ATOM 853 N N . ALA A 1 107 ? 7.280 4.773 7.085 1.00 97.75 107 ALA A N 1
ATOM 854 C CA . ALA A 1 107 ? 6.607 5.954 6.561 1.00 97.75 107 ALA A CA 1
ATOM 855 C C . ALA A 1 107 ? 5.163 6.082 7.067 1.00 97.75 107 ALA A C 1
ATOM 857 O O . ALA A 1 107 ? 4.715 7.198 7.317 1.00 97.75 107 ALA A O 1
ATOM 858 N N . VAL A 1 108 ? 4.454 4.961 7.229 1.00 97.56 108 VAL A N 1
ATOM 859 C CA . VAL A 1 108 ? 3.015 4.948 7.560 1.00 97.56 108 VAL A CA 1
ATOM 860 C C . VAL A 1 108 ? 2.719 4.682 9.039 1.00 97.56 108 VAL A C 1
ATOM 862 O O . VAL A 1 108 ? 1.561 4.724 9.445 1.00 97.56 108 VAL A O 1
ATOM 865 N N . THR A 1 109 ? 3.748 4.422 9.854 1.00 95.06 109 THR A N 1
ATOM 866 C CA . THR A 1 109 ? 3.599 4.127 11.288 1.00 95.06 109 THR A CA 1
ATOM 867 C C . THR A 1 109 ? 4.197 5.236 12.148 1.00 95.06 109 THR A C 1
ATOM 869 O O . THR A 1 109 ? 5.407 5.471 12.133 1.00 95.06 109 THR A O 1
ATOM 872 N N . GLY A 1 110 ? 3.355 5.891 12.947 1.00 89.81 110 GLY A N 1
ATOM 873 C CA . GLY A 1 110 ? 3.762 6.830 13.989 1.00 89.81 110 GLY A CA 1
ATOM 874 C C . GLY A 1 110 ? 3.896 6.184 15.372 1.00 89.81 110 GLY A C 1
ATOM 875 O O . GLY A 1 110 ? 3.358 5.112 15.650 1.00 89.81 110 GLY A O 1
ATOM 876 N N . LYS A 1 111 ? 4.598 6.869 16.281 1.00 87.88 111 LYS A N 1
ATOM 877 C CA . LYS A 1 111 ? 4.653 6.474 17.695 1.00 87.88 111 LYS A CA 1
ATOM 878 C C . LYS A 1 111 ? 3.276 6.671 18.343 1.00 87.88 111 LYS A C 1
ATOM 880 O O . LYS A 1 111 ? 2.684 7.731 18.180 1.00 87.88 111 LYS A O 1
ATOM 885 N N . ASP A 1 112 ? 2.817 5.673 19.100 1.00 88.50 112 ASP A N 1
ATOM 88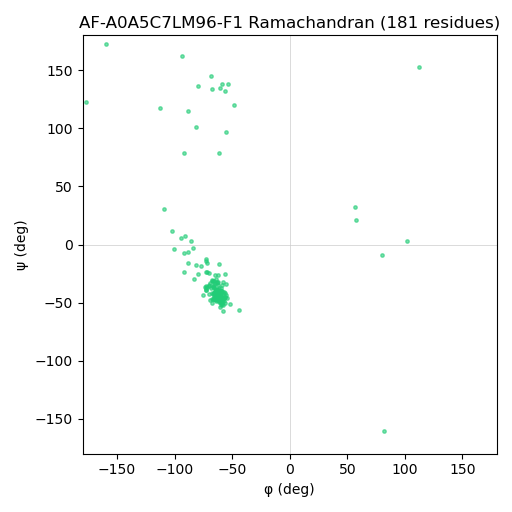6 C CA . ASP A 1 112 ? 1.553 5.690 19.857 1.00 88.50 112 ASP A CA 1
ATOM 887 C C . ASP A 1 112 ? 0.295 5.940 18.992 1.00 88.50 112 ASP A C 1
ATOM 889 O O . ASP A 1 112 ? -0.748 6.351 19.499 1.00 88.50 112 ASP A O 1
ATOM 893 N N . GLN A 1 113 ? 0.379 5.684 17.681 1.00 91.94 113 GLN A N 1
ATOM 894 C CA . GLN A 1 113 ? -0.731 5.887 16.753 1.00 91.94 113 GLN A CA 1
ATOM 895 C C . GLN A 1 113 ? -1.736 4.719 16.831 1.00 91.94 113 GLN A C 1
ATOM 897 O O . GLN A 1 113 ? -1.316 3.557 16.856 1.00 91.94 113 GLN A O 1
ATOM 902 N N . PRO A 1 114 ? -3.058 4.978 16.845 1.00 94.56 114 PRO A N 1
ATOM 903 C CA . PRO A 1 114 ? -4.061 3.917 16.820 1.00 94.56 114 PRO A CA 1
ATOM 904 C C . PRO A 1 114 ? -3.925 3.020 15.583 1.00 94.56 114 PRO A C 1
ATOM 906 O O . PRO A 1 114 ? -3.780 3.511 14.464 1.00 94.56 114 PRO A O 1
ATOM 909 N N . ILE A 1 115 ? -4.058 1.701 15.766 1.00 96.06 115 ILE A N 1
ATOM 910 C CA . ILE A 1 115 ? -3.900 0.709 14.685 1.00 96.06 115 ILE A CA 1
ATOM 911 C C . ILE A 1 115 ? -4.822 0.976 13.482 1.00 96.06 115 ILE A C 1
ATOM 913 O O . ILE A 1 115 ? -4.435 0.766 12.333 1.00 96.06 115 ILE A O 1
ATOM 917 N N . ILE A 1 116 ? -6.027 1.501 13.729 1.00 96.31 116 ILE A N 1
ATOM 918 C CA . ILE A 1 116 ? -6.991 1.838 12.676 1.00 96.31 116 ILE A CA 1
ATOM 919 C C . ILE A 1 116 ? -6.515 3.020 11.820 1.00 96.31 116 ILE A C 1
ATOM 921 O O . ILE A 1 116 ? -6.668 2.993 10.602 1.00 96.31 116 ILE A O 1
ATOM 925 N N . GLU A 1 117 ? -5.875 4.021 12.430 1.00 96.44 117 GLU A N 1
ATOM 926 C CA . GLU A 1 117 ? -5.325 5.177 11.718 1.00 96.44 117 GLU A CA 1
ATOM 927 C C . GLU A 1 117 ? -4.081 4.793 10.919 1.00 96.44 117 GLU A C 1
ATOM 929 O O . GLU A 1 117 ? -3.930 5.239 9.784 1.00 96.44 117 GLU A O 1
ATOM 934 N N . VAL A 1 118 ? -3.228 3.923 11.475 1.00 97.88 118 VAL A N 1
ATOM 935 C CA . VAL A 1 118 ? -2.073 3.360 10.758 1.00 97.88 118 VAL A CA 1
ATOM 936 C C . VAL A 1 118 ? -2.543 2.584 9.528 1.00 97.88 118 VAL A C 1
ATOM 938 O O . VAL A 1 118 ? -2.024 2.791 8.436 1.00 97.88 118 VAL A O 1
ATOM 941 N N . SER A 1 119 ? -3.561 1.726 9.667 1.00 98.31 119 SER A N 1
ATOM 942 C CA . SER A 1 119 ? -4.141 1.008 8.526 1.00 98.31 119 SER A CA 1
ATOM 943 C C . SER A 1 119 ? -4.762 1.939 7.490 1.00 98.31 119 SER A C 1
ATOM 945 O O . SER A 1 119 ? -4.528 1.740 6.304 1.00 98.31 119 SER A O 1
ATOM 947 N N . LEU A 1 120 ? -5.501 2.969 7.913 1.00 98.19 120 LEU A N 1
ATOM 948 C CA . LEU A 1 120 ? -6.104 3.931 6.990 1.00 98.19 120 LEU A CA 1
ATOM 949 C C . LEU A 1 120 ? -5.041 4.720 6.211 1.00 98.19 120 LEU A C 1
ATOM 951 O O . LEU A 1 120 ? -5.184 4.915 5.005 1.00 98.19 120 LEU A O 1
ATOM 955 N N . LEU A 1 121 ? -3.972 5.161 6.882 1.00 98.31 121 LEU A N 1
ATOM 956 C CA . LEU A 1 121 ? -2.854 5.847 6.234 1.00 98.31 121 LEU A CA 1
ATOM 957 C C . LEU A 1 121 ? -2.104 4.918 5.277 1.00 98.31 121 LEU A C 1
ATOM 959 O O . LEU A 1 121 ? -1.822 5.320 4.153 1.00 98.31 121 LEU A O 1
ATOM 963 N N . ALA A 1 122 ? -1.822 3.683 5.694 1.00 98.69 122 ALA A N 1
ATOM 964 C CA . ALA A 1 122 ? -1.139 2.699 4.863 1.00 98.69 122 ALA A CA 1
ATOM 965 C C . ALA A 1 122 ? -1.914 2.411 3.566 1.00 98.69 122 ALA A C 1
ATOM 967 O O . ALA A 1 122 ? -1.335 2.475 2.484 1.00 98.69 122 ALA A O 1
ATOM 968 N N . GLU A 1 123 ? -3.225 2.188 3.665 1.00 98.69 123 GLU A N 1
ATOM 969 C CA . GLU A 1 123 ? -4.117 2.017 2.513 1.00 98.69 123 GLU A CA 1
ATOM 970 C C . GLU A 1 123 ? -4.103 3.242 1.585 1.00 98.69 123 GLU A C 1
ATOM 972 O O . GLU A 1 123 ? -3.891 3.131 0.376 1.00 98.69 123 GLU A O 1
ATOM 977 N N . ALA A 1 124 ? -4.242 4.445 2.151 1.00 98.56 124 ALA A N 1
ATOM 978 C CA . ALA A 1 124 ? -4.253 5.679 1.370 1.00 98.56 124 ALA A CA 1
ATOM 979 C C . ALA A 1 124 ? -2.911 5.934 0.661 1.00 98.56 124 ALA A C 1
ATOM 981 O O . ALA A 1 124 ? -2.889 6.358 -0.497 1.00 98.56 124 ALA A O 1
ATOM 982 N N . THR A 1 125 ? -1.788 5.663 1.332 1.00 98.75 125 THR A N 1
ATOM 983 C CA . THR A 1 125 ? -0.447 5.791 0.751 1.00 98.75 125 THR A CA 1
ATOM 984 C C . THR A 1 125 ? -0.225 4.762 -0.353 1.00 98.75 125 THR A C 1
ATOM 986 O O . THR A 1 125 ? 0.277 5.136 -1.412 1.00 98.75 125 THR A O 1
ATOM 989 N N . LEU A 1 126 ? -0.646 3.504 -0.171 1.00 98.75 126 LEU A N 1
ATOM 990 C CA . LEU A 1 126 ? -0.570 2.484 -1.221 1.00 98.75 126 LEU A CA 1
ATOM 991 C C . LEU A 1 126 ? -1.365 2.912 -2.467 1.00 98.75 126 LEU A C 1
ATOM 993 O O . LEU A 1 126 ? -0.842 2.877 -3.582 1.00 98.75 126 LEU A O 1
ATOM 997 N N . MET A 1 127 ? -2.601 3.384 -2.286 1.00 98.38 127 MET A N 1
ATOM 998 C CA . MET A 1 127 ? -3.424 3.881 -3.390 1.00 98.38 127 MET A CA 1
ATOM 999 C C . MET A 1 127 ? -2.786 5.072 -4.113 1.00 98.38 127 MET A C 1
ATOM 1001 O O . MET A 1 127 ? -2.817 5.146 -5.343 1.00 98.38 127 MET A O 1
ATOM 1005 N N . ALA A 1 128 ? -2.182 6.003 -3.372 1.00 98.50 128 ALA A N 1
ATOM 1006 C CA . ALA A 1 128 ? -1.463 7.120 -3.970 1.00 98.50 128 ALA A CA 1
ATOM 1007 C C . ALA A 1 128 ? -0.241 6.651 -4.781 1.00 98.50 128 ALA A C 1
ATOM 1009 O O . ALA A 1 128 ? -0.014 7.159 -5.880 1.00 98.50 128 ALA A O 1
ATOM 1010 N N . MET A 1 129 ? 0.498 5.638 -4.309 1.00 98.62 129 MET A N 1
ATOM 1011 C CA . MET A 1 129 ? 1.588 5.026 -5.080 1.00 98.62 129 MET A CA 1
ATOM 1012 C C . MET A 1 129 ? 1.071 4.421 -6.391 1.00 98.62 129 MET A C 1
ATOM 1014 O O . MET A 1 129 ? 1.610 4.721 -7.454 1.00 98.62 129 MET A O 1
ATOM 1018 N N . ALA A 1 130 ? -0.006 3.632 -6.340 1.00 98.06 130 ALA A N 1
ATOM 1019 C CA . ALA A 1 130 ? -0.616 3.031 -7.527 1.00 98.06 130 ALA A CA 1
ATOM 1020 C C . ALA A 1 130 ? -1.069 4.085 -8.555 1.00 98.06 130 ALA A C 1
ATOM 1022 O O . ALA A 1 130 ? -0.850 3.915 -9.756 1.00 98.06 130 ALA A O 1
ATOM 1023 N N . ARG A 1 131 ? -1.637 5.211 -8.102 1.00 97.50 131 ARG A N 1
ATOM 1024 C CA . ARG A 1 131 ? -2.024 6.332 -8.979 1.00 97.50 131 ARG A CA 1
ATOM 1025 C C . ARG A 1 131 ? -0.825 6.991 -9.661 1.00 97.50 131 ARG A C 1
ATOM 1027 O O . ARG A 1 131 ? -0.901 7.278 -10.854 1.00 97.50 131 ARG A O 1
ATOM 1034 N N . LEU A 1 132 ? 0.280 7.199 -8.942 1.00 96.50 132 LEU A N 1
ATOM 1035 C CA . LEU A 1 132 ? 1.518 7.736 -9.521 1.00 96.50 132 LEU A CA 1
ATOM 1036 C C . LEU A 1 132 ? 2.109 6.786 -10.575 1.00 96.50 132 LEU A C 1
ATOM 1038 O O . LEU A 1 132 ? 2.558 7.235 -11.629 1.00 96.50 132 LEU A O 1
ATOM 1042 N N . ILE A 1 133 ? 2.051 5.475 -10.326 1.00 95.06 133 ILE A N 1
ATOM 1043 C CA . ILE A 1 133 ? 2.497 4.452 -11.281 1.00 95.06 133 ILE A CA 1
ATOM 1044 C C . ILE A 1 133 ? 1.612 4.460 -12.534 1.00 95.06 133 ILE A C 1
ATOM 1046 O O . ILE A 1 133 ? 2.136 4.468 -13.646 1.00 95.06 133 ILE A O 1
ATOM 1050 N N . LEU A 1 134 ? 0.283 4.516 -12.384 1.00 94.44 134 LEU A N 1
ATOM 1051 C CA . LEU A 1 134 ? -0.636 4.629 -13.523 1.00 94.44 134 LEU A CA 1
ATOM 1052 C C . LEU A 1 134 ? -0.385 5.890 -14.353 1.00 94.44 134 LEU A C 1
ATOM 1054 O O . LEU A 1 134 ? -0.402 5.815 -15.579 1.00 94.44 134 LEU A O 1
ATOM 1058 N N . LEU A 1 135 ? -0.117 7.029 -13.707 1.00 92.69 135 LEU A N 1
ATOM 1059 C CA . LEU A 1 135 ? 0.218 8.264 -14.412 1.00 92.69 135 LEU A CA 1
ATOM 1060 C C . LEU A 1 135 ? 1.472 8.071 -15.275 1.00 92.69 135 LEU A C 1
ATOM 1062 O O . LEU A 1 135 ? 1.421 8.320 -16.479 1.00 92.69 135 LEU A O 1
ATOM 1066 N N . ARG A 1 136 ? 2.550 7.520 -14.705 1.00 90.31 136 ARG A N 1
ATOM 1067 C CA . ARG A 1 136 ? 3.779 7.206 -15.452 1.00 90.31 136 ARG A CA 1
ATOM 1068 C C . ARG A 1 136 ? 3.521 6.244 -16.618 1.00 90.31 136 ARG A C 1
ATOM 1070 O O . ARG A 1 136 ? 4.036 6.460 -17.713 1.00 90.31 136 ARG A O 1
ATOM 1077 N N . LEU A 1 137 ? 2.746 5.177 -16.405 1.00 87.56 137 LEU A N 1
ATOM 1078 C CA . LEU A 1 137 ? 2.412 4.214 -17.463 1.00 87.56 137 LEU A CA 1
ATOM 1079 C C . LEU A 1 137 ? 1.619 4.874 -18.599 1.00 87.56 137 LEU A C 1
ATOM 1081 O O . LEU A 1 137 ? 1.920 4.641 -19.772 1.00 87.56 137 LEU A O 1
ATOM 1085 N N . SER A 1 138 ? 0.686 5.767 -18.261 1.00 84.56 138 SER A N 1
ATOM 1086 C CA . SER A 1 138 ? -0.088 6.515 -19.251 1.00 84.56 138 SER A CA 1
ATOM 1087 C C . SER A 1 138 ? 0.798 7.437 -20.097 1.00 84.56 138 SER A C 1
ATOM 1089 O O . SER A 1 138 ? 0.655 7.479 -21.318 1.00 84.56 138 SER A O 1
ATOM 1091 N N . GLU A 1 139 ? 1.781 8.104 -19.484 1.00 83.12 139 GLU A N 1
ATOM 1092 C CA . GLU A 1 139 ? 2.746 8.957 -20.184 1.00 83.12 139 GLU A CA 1
ATOM 1093 C C . GLU A 1 139 ? 3.602 8.142 -21.163 1.00 83.12 139 GLU A C 1
ATOM 1095 O O . GLU A 1 139 ? 3.752 8.536 -22.324 1.00 83.12 139 GLU A O 1
ATOM 1100 N N . LEU A 1 140 ? 4.076 6.961 -20.745 1.00 74.44 140 LEU A N 1
ATOM 1101 C CA . LEU A 1 140 ? 4.817 6.034 -21.609 1.00 74.44 140 LEU A CA 1
ATOM 1102 C C . LEU A 1 140 ? 4.013 5.592 -22.841 1.00 74.44 140 LEU A C 1
ATOM 1104 O O . LEU A 1 140 ? 4.589 5.432 -23.917 1.00 74.44 140 LEU A O 1
ATOM 1108 N N . ASN A 1 141 ? 2.694 5.436 -22.705 1.00 68.00 141 ASN A N 1
ATOM 1109 C CA . ASN A 1 141 ? 1.808 5.024 -23.794 1.00 68.00 141 ASN A CA 1
ATOM 1110 C C . ASN A 1 141 ? 1.481 6.156 -24.792 1.00 68.00 141 ASN A C 1
ATOM 1112 O O . ASN A 1 141 ? 1.064 5.872 -25.914 1.00 68.00 141 ASN A O 1
ATOM 1116 N N . THR A 1 142 ? 1.676 7.428 -24.420 1.00 64.62 142 THR A N 1
ATOM 1117 C CA . THR A 1 142 ? 1.446 8.586 -25.316 1.00 64.62 142 THR A CA 1
ATOM 1118 C C . THR A 1 142 ? 2.660 8.975 -26.163 1.00 64.62 142 THR A C 1
ATOM 1120 O O . THR A 1 142 ? 2.515 9.681 -27.165 1.00 64.62 142 THR A O 1
ATOM 1123 N N . GLY A 1 143 ? 3.858 8.499 -25.807 1.00 55.62 143 GLY A N 1
ATOM 1124 C CA . GLY A 1 143 ? 5.041 8.601 -26.658 1.00 55.62 143 GLY A CA 1
ATOM 1125 C C . GLY A 1 143 ? 4.892 7.718 -27.899 1.00 55.62 143 GLY A C 1
ATOM 1126 O O . GLY A 1 143 ? 4.302 6.646 -27.831 1.00 55.62 143 GLY A O 1
ATOM 1127 N N . ALA A 1 144 ? 5.413 8.155 -29.048 1.00 45.47 144 ALA A N 1
ATOM 1128 C CA . ALA A 1 144 ? 5.375 7.416 -30.312 1.00 45.47 144 ALA A CA 1
ATOM 1129 C C . ALA A 1 144 ? 6.128 6.069 -30.219 1.00 45.47 144 ALA A C 1
ATOM 1131 O O . ALA A 1 144 ? 7.266 5.944 -30.667 1.00 45.47 144 ALA A O 1
ATOM 1132 N N . VAL A 1 145 ? 5.506 5.051 -29.627 1.00 51.47 145 VAL A N 1
ATOM 1133 C CA . VAL A 1 145 ? 6.030 3.689 -29.579 1.00 51.47 145 VAL A CA 1
ATOM 1134 C C . VAL A 1 145 ? 5.545 2.971 -30.830 1.00 51.47 145 VAL A C 1
ATOM 1136 O O . VAL A 1 145 ? 4.354 2.745 -31.039 1.00 51.47 145 VAL A O 1
ATOM 1139 N N . THR A 1 146 ? 6.495 2.612 -31.688 1.00 46.81 146 THR A N 1
ATOM 1140 C CA . THR A 1 146 ? 6.304 1.626 -32.752 1.00 46.81 146 THR A CA 1
ATOM 1141 C C . THR A 1 146 ? 5.637 0.381 -32.174 1.00 46.81 146 THR A C 1
ATOM 1143 O O . THR A 1 146 ? 6.203 -0.259 -31.291 1.00 46.81 146 THR A O 1
ATOM 1146 N N . PHE A 1 147 ? 4.454 0.027 -32.684 1.00 46.31 147 PHE A N 1
ATOM 1147 C CA . PHE A 1 147 ? 3.804 -1.259 -32.425 1.00 46.31 147 PHE A CA 1
ATOM 1148 C C . PHE A 1 147 ? 4.770 -2.397 -32.803 1.00 46.31 147 PHE A C 1
ATOM 1150 O O . PHE A 1 147 ? 4.896 -2.755 -33.972 1.00 46.31 147 PHE A O 1
ATOM 1157 N N . GLY A 1 148 ? 5.491 -2.940 -31.821 1.00 48.16 148 GLY A N 1
ATOM 1158 C CA . GLY A 1 148 ? 6.450 -4.016 -32.037 1.00 48.16 148 GLY A CA 1
ATOM 1159 C C . GLY A 1 148 ? 7.094 -4.502 -30.740 1.00 48.16 148 GLY A C 1
ATOM 1160 O O . GLY A 1 148 ? 7.739 -3.734 -30.033 1.00 48.16 148 GLY A O 1
ATOM 1161 N N . GLY A 1 149 ? 6.946 -5.800 -30.461 1.00 57.31 149 GLY A N 1
ATOM 1162 C CA . GLY A 1 149 ? 7.557 -6.493 -29.322 1.00 57.31 149 GLY A CA 1
ATOM 1163 C C . GLY A 1 149 ? 6.548 -6.959 -28.268 1.00 57.31 149 GLY A C 1
ATOM 1164 O O . GLY A 1 149 ? 5.496 -6.358 -28.083 1.00 57.31 149 GLY A O 1
ATOM 1165 N N . LEU A 1 150 ? 6.885 -8.032 -27.540 1.00 59.59 150 LEU A N 1
ATOM 1166 C CA . LEU A 1 150 ? 6.060 -8.605 -26.459 1.00 59.59 150 LEU A CA 1
ATOM 1167 C C . LEU A 1 150 ? 5.720 -7.576 -25.362 1.00 59.59 150 LEU A C 1
ATOM 1169 O O . LEU A 1 150 ? 4.707 -7.682 -24.681 1.00 59.59 150 LEU A O 1
ATOM 1173 N N . ARG A 1 151 ? 6.562 -6.553 -25.219 1.00 62.62 151 ARG A N 1
ATOM 1174 C CA . ARG A 1 151 ? 6.501 -5.549 -24.162 1.00 62.62 151 ARG A CA 1
ATOM 1175 C C . ARG A 1 151 ? 5.342 -4.555 -24.300 1.00 62.62 151 ARG A C 1
ATOM 1177 O O . ARG A 1 151 ? 4.736 -4.221 -23.290 1.00 62.62 151 ARG A O 1
ATOM 1184 N N . SER A 1 152 ? 4.976 -4.141 -25.517 1.00 61.56 152 SER A N 1
ATOM 1185 C CA . SER A 1 152 ? 3.809 -3.264 -25.730 1.00 61.56 152 SER A CA 1
ATOM 1186 C C . SER A 1 152 ? 2.471 -3.986 -25.528 1.00 61.56 152 SER A C 1
ATOM 1188 O O . SER A 1 152 ? 1.437 -3.342 -25.385 1.00 61.56 152 SER A O 1
ATOM 1190 N N . LEU A 1 153 ? 2.480 -5.324 -25.488 1.00 63.09 153 LEU A N 1
ATOM 1191 C CA . LEU A 1 153 ? 1.300 -6.138 -25.184 1.00 63.09 153 LEU A CA 1
ATOM 1192 C C . LEU A 1 153 ? 1.030 -6.242 -23.675 1.00 63.09 153 LEU A C 1
ATOM 1194 O O . LEU A 1 153 ? -0.073 -6.615 -23.278 1.00 63.09 153 LEU A O 1
ATOM 1198 N N . LEU A 1 154 ? 2.021 -5.935 -22.831 1.00 66.62 154 LEU A N 1
ATOM 1199 C CA . LEU A 1 154 ? 1.912 -6.082 -21.379 1.00 66.62 154 LEU A CA 1
ATOM 1200 C C . LEU A 1 154 ? 1.422 -4.807 -20.680 1.00 66.62 154 LEU A C 1
ATOM 1202 O O . LEU A 1 154 ? 0.842 -4.919 -19.602 1.00 66.62 154 LEU A O 1
ATOM 1206 N N . THR A 1 155 ? 1.589 -3.621 -21.274 1.00 74.69 155 THR A N 1
ATOM 1207 C CA . THR A 1 155 ? 1.236 -2.336 -20.643 1.00 74.69 155 THR A CA 1
ATOM 1208 C C . THR A 1 155 ? -0.267 -2.146 -20.390 1.00 74.69 155 THR A C 1
ATOM 1210 O O . THR A 1 155 ? -0.606 -1.835 -19.251 1.00 74.69 155 THR A O 1
ATOM 1213 N N . PRO A 1 156 ? -1.199 -2.413 -21.332 1.00 83.12 156 PRO A N 1
ATOM 1214 C CA . PRO A 1 156 ? -2.633 -2.272 -21.046 1.00 83.12 156 PRO A CA 1
ATOM 1215 C C . PRO A 1 156 ? -3.134 -3.255 -19.978 1.00 83.12 156 PRO A C 1
ATOM 1217 O O . PRO A 1 156 ? -3.950 -2.913 -19.127 1.00 83.12 156 PRO A O 1
ATOM 1220 N N . GLY A 1 157 ? -2.622 -4.490 -19.993 1.00 87.69 157 GLY A N 1
ATOM 1221 C CA . GLY A 1 157 ? -2.959 -5.492 -18.979 1.00 87.69 157 GLY A CA 1
ATOM 1222 C C . GLY A 1 157 ? -2.390 -5.154 -17.599 1.00 87.69 157 GLY A C 1
ATOM 1223 O O . GLY A 1 157 ? -3.021 -5.452 -16.588 1.00 87.69 157 GLY A O 1
ATOM 1224 N N . LEU A 1 158 ? -1.215 -4.520 -17.556 1.00 89.38 158 LEU A N 1
ATOM 1225 C CA . LEU A 1 158 ? -0.609 -4.006 -16.332 1.00 89.38 158 LEU A CA 1
ATOM 1226 C C . LEU A 1 158 ? -1.432 -2.853 -15.743 1.00 89.38 158 LEU A C 1
ATOM 1228 O O . LEU A 1 158 ? -1.737 -2.884 -14.556 1.00 89.38 158 LEU A O 1
ATOM 1232 N N . GLU A 1 159 ? -1.837 -1.879 -16.561 1.00 92.06 159 GLU A N 1
ATOM 1233 C CA . GLU A 1 159 ? -2.717 -0.789 -16.121 1.00 92.06 159 GLU A CA 1
ATOM 1234 C C . GLU A 1 159 ? -4.041 -1.330 -15.574 1.00 92.06 159 GLU A C 1
ATOM 1236 O O . GLU A 1 159 ? -4.447 -0.953 -14.478 1.00 92.06 159 GLU A O 1
ATOM 1241 N N . ASN A 1 160 ? -4.670 -2.275 -16.281 1.00 94.31 160 ASN A N 1
ATOM 1242 C CA . ASN A 1 160 ? -5.897 -2.927 -15.824 1.00 94.31 160 ASN A CA 1
ATOM 1243 C C . ASN A 1 160 ? -5.711 -3.651 -14.479 1.00 94.31 160 ASN A C 1
ATOM 1245 O O . ASN A 1 160 ? -6.581 -3.586 -13.617 1.00 94.31 160 ASN A O 1
ATOM 1249 N N . MET A 1 161 ? -4.582 -4.337 -14.281 1.00 96.19 161 MET A N 1
ATOM 1250 C CA . MET A 1 161 ? -4.276 -4.989 -13.005 1.00 96.19 161 MET A CA 1
ATOM 1251 C C . MET A 1 161 ? -4.170 -3.965 -11.867 1.00 96.19 161 MET A C 1
ATOM 1253 O O . MET A 1 161 ? -4.778 -4.164 -10.822 1.00 96.19 161 MET A O 1
ATOM 1257 N N . ILE A 1 162 ? -3.451 -2.856 -12.072 1.00 96.81 162 ILE A N 1
ATOM 1258 C CA . ILE A 1 162 ? -3.307 -1.805 -11.049 1.00 96.81 162 ILE A CA 1
ATOM 1259 C C . ILE A 1 162 ? -4.654 -1.124 -10.766 1.00 96.81 162 ILE A C 1
ATOM 1261 O O . ILE A 1 162 ? -4.950 -0.808 -9.618 1.00 96.81 162 ILE A O 1
ATOM 1265 N N . GLN A 1 163 ? -5.495 -0.928 -11.784 1.00 97.50 163 GLN A N 1
ATOM 1266 C CA . GLN A 1 163 ? -6.856 -0.413 -11.605 1.00 97.50 163 GLN A CA 1
ATOM 1267 C C . GLN A 1 163 ? -7.734 -1.367 -10.784 1.00 97.50 163 GLN A C 1
ATOM 1269 O O . GLN A 1 163 ? -8.472 -0.906 -9.922 1.00 97.50 163 GLN A O 1
ATOM 1274 N N . GLY A 1 164 ? -7.624 -2.682 -11.002 1.00 98.19 164 GLY A N 1
ATOM 1275 C CA . GLY A 1 164 ? -8.328 -3.681 -10.190 1.00 98.19 164 GLY A CA 1
ATOM 1276 C C . GLY A 1 164 ? -7.880 -3.686 -8.726 1.00 98.19 164 GLY A C 1
ATOM 1277 O O . GLY A 1 164 ? -8.718 -3.774 -7.836 1.00 98.19 164 GLY A O 1
ATOM 1278 N N . ILE A 1 165 ? -6.576 -3.515 -8.482 1.00 98.19 165 ILE A N 1
ATOM 1279 C CA . ILE A 1 165 ? -6.027 -3.328 -7.130 1.00 98.19 165 ILE A CA 1
ATOM 1280 C C . ILE A 1 165 ? -6.639 -2.065 -6.497 1.00 98.19 165 ILE A C 1
ATOM 1282 O O . ILE A 1 165 ? -7.191 -2.111 -5.401 1.00 98.19 165 ILE A O 1
ATOM 1286 N N . LEU A 1 166 ? -6.638 -0.931 -7.209 1.00 98.06 166 LEU A N 1
ATOM 1287 C CA . LEU A 1 166 ? -7.247 0.312 -6.714 1.00 98.06 166 LEU A CA 1
ATOM 1288 C C . LEU A 1 166 ? -8.726 0.148 -6.324 1.00 98.06 166 LEU A C 1
ATOM 1290 O O . LEU A 1 166 ? -9.106 0.638 -5.266 1.00 98.06 166 LEU A O 1
ATOM 1294 N N . ASP A 1 167 ? -9.531 -0.552 -7.127 1.00 98.50 167 ASP A N 1
ATOM 1295 C CA . ASP A 1 167 ? -10.953 -0.811 -6.840 1.00 98.50 167 ASP A CA 1
ATOM 1296 C C . ASP A 1 167 ? -11.155 -1.578 -5.516 1.00 98.50 167 ASP A C 1
ATOM 1298 O O . ASP A 1 167 ? -11.993 -1.210 -4.683 1.00 98.50 167 ASP A O 1
ATOM 1302 N N . LEU A 1 168 ? -10.325 -2.597 -5.253 1.00 98.44 168 LEU A N 1
ATOM 1303 C CA . LEU A 1 168 ? -10.349 -3.314 -3.976 1.00 98.44 168 LEU A CA 1
ATOM 1304 C C . LEU A 1 168 ? -9.993 -2.385 -2.805 1.00 98.44 168 LEU A C 1
ATOM 1306 O O . LEU A 1 168 ? -10.707 -2.344 -1.796 1.00 98.44 168 LEU A O 1
ATOM 1310 N N . HIS A 1 169 ? -8.917 -1.612 -2.937 1.00 98.50 169 HIS A N 1
ATOM 1311 C CA . HIS A 1 169 ? -8.434 -0.743 -1.864 1.00 98.50 169 HIS A CA 1
ATOM 1312 C C . HIS A 1 169 ? -9.354 0.464 -1.597 1.00 98.50 169 HIS A C 1
ATOM 1314 O O . HIS A 1 169 ? -9.440 0.933 -0.459 1.00 98.50 169 HIS A O 1
ATOM 1320 N N . GLU A 1 170 ? -10.153 0.913 -2.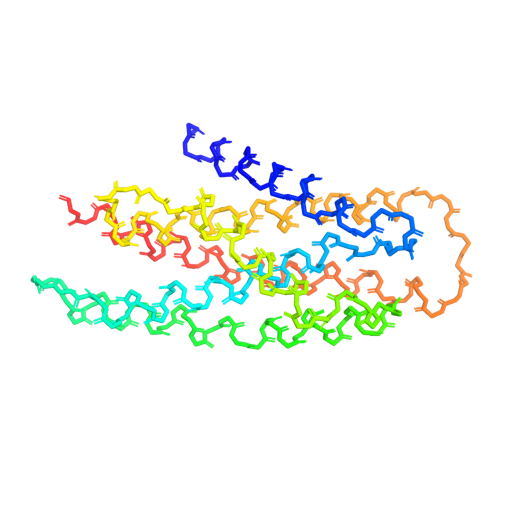573 1.00 98.38 170 GLU A N 1
ATOM 1321 C CA . GLU A 1 170 ? -11.251 1.865 -2.334 1.00 98.38 170 GLU A CA 1
ATOM 1322 C C . GLU A 1 170 ? -12.275 1.302 -1.338 1.00 98.38 170 GLU A C 1
ATOM 1324 O O . GLU A 1 170 ? -12.730 2.009 -0.429 1.00 98.38 170 GLU A O 1
ATOM 1329 N N . SER A 1 171 ? -12.581 0.005 -1.441 1.00 98.31 171 SER A N 1
ATOM 1330 C CA . SER A 1 171 ? -13.449 -0.682 -0.480 1.00 98.31 171 SER A CA 1
ATOM 1331 C C . SER A 1 171 ? -12.810 -0.774 0.909 1.00 98.31 171 SER A C 1
ATOM 1333 O O . SER A 1 171 ? -13.508 -0.629 1.916 1.00 98.31 171 SER A O 1
ATOM 1335 N N . HIS A 1 172 ? -11.492 -0.973 0.996 1.00 98.50 172 HIS A N 1
ATOM 1336 C CA . HIS A 1 172 ? -10.769 -0.992 2.271 1.00 98.50 172 HIS A CA 1
ATOM 1337 C C . HIS A 1 172 ? -10.798 0.376 2.961 1.00 98.50 172 HIS A C 1
ATOM 1339 O O . HIS A 1 172 ? -11.159 0.462 4.139 1.00 98.50 172 HIS A O 1
ATOM 1345 N N . LEU A 1 173 ? -10.510 1.455 2.222 1.00 97.88 173 LEU A N 1
ATOM 1346 C CA . LEU A 1 173 ? -10.614 2.827 2.727 1.00 97.88 173 LEU A CA 1
ATOM 1347 C C . LEU A 1 173 ? -12.021 3.150 3.224 1.00 97.88 173 LEU A C 1
ATOM 1349 O O . LEU A 1 173 ? -12.168 3.770 4.278 1.00 97.88 173 LEU A O 1
ATOM 1353 N N . TYR A 1 174 ? -13.056 2.716 2.499 1.00 97.69 174 TYR A N 1
ATOM 1354 C CA . TYR A 1 174 ? -14.436 2.877 2.945 1.00 97.69 174 TYR A CA 1
ATOM 1355 C C . TYR A 1 174 ? -14.670 2.198 4.302 1.00 97.69 174 TYR A C 1
ATOM 1357 O O . TYR A 1 174 ? -15.160 2.845 5.228 1.00 97.69 174 TYR A O 1
ATOM 1365 N N . LEU A 1 175 ? -14.290 0.924 4.451 1.00 98.25 175 LEU A N 1
ATOM 1366 C CA . LEU A 1 175 ? -14.503 0.168 5.690 1.00 98.25 175 LEU A CA 1
ATOM 1367 C C . LEU A 1 175 ? -13.734 0.768 6.874 1.00 98.25 175 LEU A C 1
ATOM 1369 O O . LEU A 1 175 ? -14.313 0.977 7.941 1.00 98.25 175 LEU A O 1
ATOM 1373 N N . LEU A 1 176 ? -12.452 1.087 6.681 1.00 97.75 176 LEU A N 1
ATOM 1374 C CA . LEU A 1 176 ? -11.612 1.714 7.704 1.00 97.75 176 LEU A CA 1
ATOM 1375 C C . LEU A 1 176 ? -12.124 3.112 8.072 1.00 97.75 176 LEU A C 1
ATOM 1377 O O . LEU A 1 176 ? -12.168 3.463 9.249 1.00 97.75 176 LEU A O 1
ATOM 1381 N N . GLY A 1 177 ? -12.568 3.892 7.085 1.00 96.44 177 GLY A N 1
ATOM 1382 C CA . GLY A 1 177 ? -13.146 5.217 7.291 1.00 96.44 177 GLY A CA 1
ATOM 1383 C C . GLY A 1 177 ? -14.455 5.176 8.081 1.00 96.44 177 GLY A C 1
ATOM 1384 O O . GLY A 1 177 ? -14.622 5.950 9.021 1.00 96.44 177 GLY A O 1
ATOM 1385 N N . GLN A 1 178 ? -15.361 4.241 7.761 1.00 96.38 178 GLN A N 1
ATOM 1386 C CA . GLN A 1 178 ? -16.582 4.015 8.548 1.00 96.38 178 GLN A CA 1
ATOM 1387 C C . GLN A 1 178 ? -16.249 3.620 9.986 1.00 96.38 178 GLN A C 1
ATOM 1389 O O . GLN A 1 178 ? -16.848 4.133 10.929 1.00 96.38 178 GLN A O 1
ATOM 1394 N N . ARG A 1 179 ? -15.261 2.736 10.150 1.00 94.88 179 ARG A N 1
ATOM 1395 C CA . ARG A 1 179 ? -14.820 2.271 11.460 1.00 94.88 179 ARG A CA 1
ATOM 1396 C C . ARG A 1 179 ? -14.179 3.379 12.299 1.00 94.88 179 ARG A C 1
ATOM 1398 O O . ARG A 1 179 ? -14.351 3.384 13.515 1.00 94.88 179 ARG A O 1
ATOM 1405 N N . LEU A 1 180 ? -13.457 4.307 11.677 1.00 92.06 180 LEU A N 1
ATOM 1406 C CA . LEU A 1 180 ? -12.862 5.456 12.360 1.00 92.06 180 LEU A CA 1
ATOM 1407 C C . LEU A 1 180 ? -13.922 6.490 12.763 1.00 92.06 180 LEU A C 1
ATOM 1409 O O . LEU A 1 180 ? -13.849 7.037 13.856 1.00 92.06 180 LEU A O 1
ATOM 1413 N N . ALA A 1 181 ? -14.920 6.727 11.908 1.00 89.69 181 ALA A N 1
ATOM 1414 C CA . ALA A 1 181 ? -16.001 7.681 12.162 1.00 89.69 181 ALA A CA 1
ATOM 1415 C C . ALA A 1 181 ? -17.022 7.216 13.219 1.00 89.69 181 ALA A C 1
ATOM 1417 O O . ALA A 1 181 ? -17.857 8.010 13.648 1.00 89.69 181 ALA A O 1
ATOM 1418 N N . SER A 1 182 ? -16.996 5.939 13.612 1.00 74.25 182 SER A N 1
ATOM 1419 C CA . SER A 1 182 ? -17.896 5.375 14.624 1.00 74.25 182 SER A CA 1
ATOM 1420 C C . SER A 1 182 ? -17.407 5.553 16.071 1.00 74.25 182 SER A C 1
ATOM 1422 O O . SER A 1 182 ? -18.048 5.026 16.981 1.00 74.25 182 SER A O 1
ATOM 1424 N N . HIS A 1 183 ? -16.279 6.243 16.280 1.00 56.62 183 HIS A N 1
ATOM 1425 C CA . HIS A 1 183 ? -15.725 6.638 17.584 1.00 56.62 183 HIS A CA 1
ATOM 1426 C C . HIS A 1 183 ? -15.893 8.139 17.817 1.00 56.62 183 HIS A C 1
ATOM 1428 O O . HIS A 1 183 ? -16.090 8.514 18.995 1.00 56.62 183 HIS A O 1
#

Solvent-accessible surface area (backbone atoms only — not comparable to full-atom values): 9961 Å² total; per-residue (Å²): 108,73,66,61,54,49,21,41,52,49,21,54,50,50,48,62,60,58,35,54,77,46,64,92,68,79,59,88,61,34,61,58,29,41,48,45,8,38,48,54,34,50,31,52,52,27,49,48,42,25,71,66,43,58,73,95,56,19,72,61,46,27,52,48,23,45,58,55,24,66,65,44,56,66,53,47,50,55,52,50,53,51,40,45,75,74,67,36,65,74,54,68,31,68,68,59,32,53,51,32,18,52,54,44,50,62,72,40,51,65,87,94,56,56,66,65,57,33,49,43,42,41,53,46,18,51,49,36,37,54,52,56,50,48,51,53,53,53,55,63,69,72,46,96,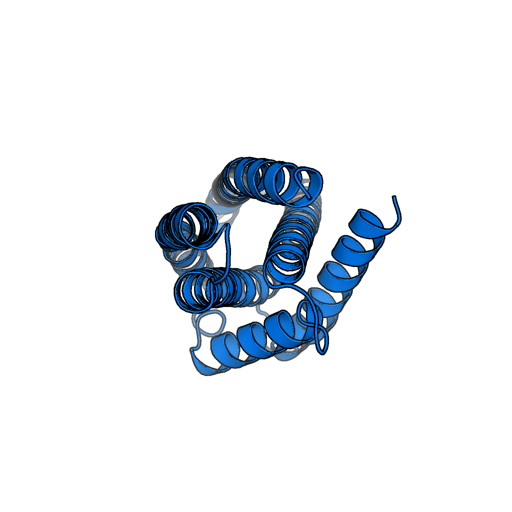69,74,94,72,63,79,67,74,70,45,53,67,58,48,51,51,50,54,50,53,52,46,58,55,50,53,54,49,48,50,54,46,48,54,61,59,72,74,111

pLDDT: mean 90.98, std 12.17, range [45.47, 98.81]

Foldseek 3Di:
DVLLVLLLVLLVVLLVVLLCVCPPVPQPVLLLLLLLLLLVLLLVLLCVQLVVQDDPCNVVSNVLSVVVNVVSVVLSVVSLVLSVVLPCPVSNDPVSSVVSSVSLLVSLDDPPDDSLSSSLSSLS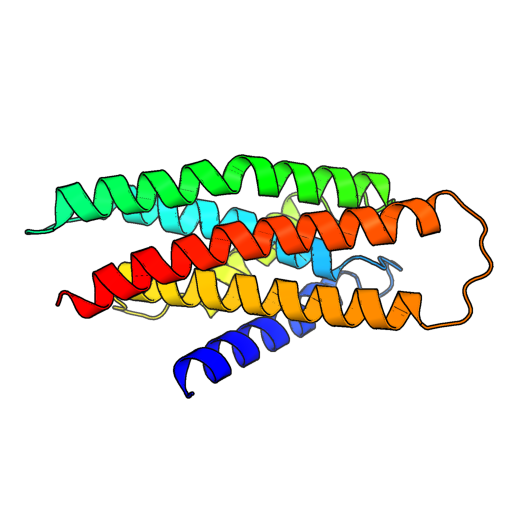NSLSSLVVVLVVLVVVVPPPDDPDDPNVVSSVVVSVSSVVVNVVSVVSNVVSVVVVVVD

Radius of gyration: 16.9 Å; Cα contacts (8 Å, |Δi|>4): 157; chains: 1; bounding box: 40×30×57 Å

Mean predicted aligned error: 4.56 Å